Protein AF-A0A7S3BVU9-F1 (afdb_monomer)

Nearest PDB structures (foldseek):
  2o7q-assembly1_A  TM=9.577E-01  e=1.137E-33  Arabidopsis thaliana
  6bmb-assembly1_A  TM=9.597E-01  e=1.287E-33  Arabidopsis thaliana
  4omu-assembly2_B  TM=8.349E-01  e=2.034E-14  Pseudomonas putida KT2440
  3pgj-assembly2_C  TM=8.199E-01  e=1.991E-13  Vibrio cholerae O1 biovar El Tor str. N16961
  3sef-assembly1_A  TM=7.952E-01  e=3.000E-12  Vibrio cholerae O1 biovar El Tor str. N16961

Foldseek 3Di:
DLQVVLVVQVVDPPDFAEDEDEAEPEQDDLVVVLVQQVVCVVSPHLAYEYEYEHDAALSLLSQLQVQVCCCVVVVDPRAYAGFYFAQLGLCNQLCCQLSRHPHHDAACDPPRDPTHNHHHPCCSCVQFVSVLAYVLQAEEEEEEPPDPPDCCSVVVVVVCVVVVNRYGYYYHDHDAPQSNLVSCLVPPSHFKYFYDPPCFQVVVVQAPEEDPLSVQLNGFGIWGQDPVSGTYGYDPLQCVVVQVVCVVQPNDLLSQAAAEDEQEALHSNSSSPQSSSVVSNHNYDYHYPDVVSRVVD

Secondary structure (DSSP, 8-state):
--HHHHHHHHTSTTPPPEEEEEESS----HHHHHHHHHHHHHHT-SEEEEEEE--STTHHHHHHHHHHHHHHHH-----EEEEEESGGGHHHHHSTTTTT-S----BSSTT--SSTTPPBHHIIIIIS-TTT--TTPEEEEEEESS-TT--HHHHHHHHHHHHT--EEEEEEE-S-HHHHHHHHTT-TTEEEEEE-TTTTTHHHHT-SEE-HHHHHHT--SEEEE-TTSPEEEE--HHHHHHHHHHHHTT--TTTTTT-EEEEE--SHHHHHHHHHHHHTT-EEEEE-SSHHHHHT-

Organism: NCBI:txid676789

InterPro domains:
  IPR001381 3-dehydroquinate dehydratase type I [PF01487] (12-129)
  IPR001381 3-dehydroquinate dehydratase type I [cd00502] (12-128)
  IPR013708 Shikimate dehydrogenase substrate binding, N-terminal [PF08501] (142-223)
  IPR013785 Aldolase-type TIM barrel [G3DSA:3.20.20.70] (1-130)
  IPR022893 Shikimate dehydrogenase family [PTHR21089] (13-297)
  IPR036291 NAD(P)-binding domain superfamily [SSF51735] (232-295)
  IPR046346 Aminoacid dehydrogenase-like, N-terminal domain superfamily [SSF53223] (132-236)

pLDDT: mean 93.25, std 7.17, range [54.97, 98.69]

Radius of gyration: 22.99 Å; Cα contacts (8 Å, |Δi|>4): 590; chains: 1; bounding box: 60×37×68 Å

Mean predicted aligned error: 5.11 Å

Structure (mmCIF, N/CA/C/O backbone):
data_AF-A0A7S3BVU9-F1
#
_entry.id   AF-A0A7S3BVU9-F1
#
loop_
_atom_site.group_PDB
_atom_site.id
_atom_site.type_symbol
_atom_site.label_atom_id
_atom_site.label_a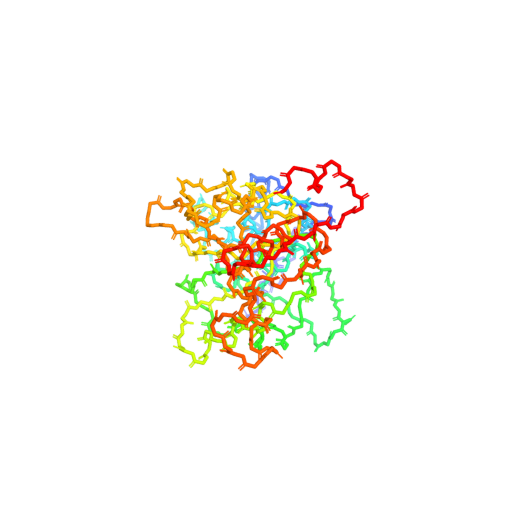lt_id
_atom_site.label_comp_id
_atom_site.label_asym_id
_atom_site.label_entity_id
_atom_site.label_seq_id
_atom_site.pdbx_PDB_ins_code
_atom_site.Cartn_x
_atom_site.Cartn_y
_atom_site.Cartn_z
_atom_site.occupancy
_atom_site.B_iso_or_equiv
_atom_site.auth_seq_id
_atom_site.auth_comp_id
_atom_site.auth_asym_id
_atom_site.auth_atom_id
_atom_site.pdbx_PDB_model_num
ATOM 1 N N . ARG A 1 1 ? 31.260 0.793 -23.112 1.00 60.78 1 ARG A N 1
ATOM 2 C CA . ARG A 1 1 ? 31.723 -0.594 -22.825 1.00 60.78 1 ARG A CA 1
ATOM 3 C C . ARG A 1 1 ? 30.640 -1.660 -23.057 1.00 60.78 1 ARG A C 1
ATOM 5 O O . ARG A 1 1 ? 31.018 -2.806 -23.222 1.00 60.78 1 ARG A O 1
ATOM 12 N N . LEU A 1 2 ? 29.342 -1.315 -23.090 1.00 64.38 2 LEU A N 1
ATOM 13 C CA . LEU A 1 2 ? 28.245 -2.274 -23.320 1.00 64.38 2 LEU A CA 1
ATOM 14 C C . LEU A 1 2 ? 28.037 -2.652 -24.798 1.00 64.38 2 LEU A C 1
ATOM 16 O O . LEU A 1 2 ? 27.812 -3.821 -25.076 1.00 64.38 2 LEU A O 1
ATOM 20 N N . ALA A 1 3 ? 28.183 -1.704 -25.731 1.00 66.62 3 ALA A N 1
ATOM 21 C CA . ALA A 1 3 ? 27.866 -1.918 -27.150 1.00 66.62 3 ALA A CA 1
ATOM 22 C C . ALA A 1 3 ? 28.497 -3.184 -27.786 1.00 66.62 3 ALA A C 1
ATOM 24 O O . ALA A 1 3 ? 27.749 -3.959 -28.373 1.00 66.62 3 ALA A O 1
ATOM 25 N N . PRO A 1 4 ? 29.793 -3.512 -27.583 1.00 69.69 4 PRO A N 1
ATOM 26 C CA . PRO A 1 4 ? 30.375 -4.724 -28.177 1.00 69.69 4 PRO A CA 1
ATOM 27 C C . PRO A 1 4 ? 29.805 -6.036 -27.608 1.00 69.69 4 PRO A C 1
ATOM 29 O O . PRO A 1 4 ? 29.731 -7.042 -28.308 1.00 69.69 4 PRO A O 1
ATOM 32 N N . LEU A 1 5 ? 29.399 -6.045 -26.331 1.00 69.25 5 LEU A N 1
ATOM 33 C CA . LEU A 1 5 ? 28.753 -7.205 -25.699 1.00 69.25 5 LEU A CA 1
ATOM 34 C C . LEU A 1 5 ? 27.328 -7.396 -26.226 1.00 69.25 5 LEU A C 1
ATOM 36 O O . LEU A 1 5 ? 26.882 -8.528 -26.396 1.00 69.25 5 LEU A O 1
ATOM 40 N N . LEU A 1 6 ? 26.634 -6.287 -26.482 1.00 67.81 6 LEU A N 1
ATOM 41 C CA . LEU A 1 6 ? 25.274 -6.276 -27.008 1.00 67.81 6 LEU A CA 1
ATOM 42 C C . LEU A 1 6 ? 25.240 -6.709 -28.472 1.00 67.81 6 LEU A C 1
ATOM 44 O O . LEU A 1 6 ? 24.421 -7.549 -28.816 1.00 67.81 6 LEU A O 1
ATOM 48 N N . GLU A 1 7 ? 26.188 -6.264 -29.297 1.00 69.06 7 GLU A N 1
ATOM 49 C CA . GLU A 1 7 ? 26.348 -6.760 -30.673 1.00 69.06 7 GLU A CA 1
ATOM 50 C C . GLU A 1 7 ? 26.647 -8.269 -30.711 1.00 69.06 7 GLU A C 1
ATOM 52 O O . GLU A 1 7 ? 26.035 -9.012 -31.481 1.00 69.06 7 GLU A O 1
ATOM 57 N N . ALA A 1 8 ? 27.528 -8.758 -29.830 1.00 69.56 8 ALA A N 1
ATOM 58 C CA . ALA A 1 8 ? 27.856 -10.183 -29.745 1.00 69.56 8 ALA A CA 1
ATOM 59 C C . ALA A 1 8 ? 26.677 -11.058 -29.268 1.00 69.56 8 ALA A C 1
ATOM 61 O O . ALA A 1 8 ? 26.583 -12.230 -29.651 1.00 69.56 8 ALA A O 1
ATOM 62 N N . ALA A 1 9 ? 25.790 -10.509 -28.433 1.00 65.94 9 ALA A N 1
ATOM 63 C CA . ALA A 1 9 ? 24.601 -11.192 -27.926 1.00 65.94 9 ALA A CA 1
ATOM 64 C C . ALA A 1 9 ? 23.406 -11.103 -28.896 1.00 65.94 9 ALA A C 1
ATOM 66 O O . ALA A 1 9 ? 22.728 -12.107 -29.118 1.00 65.94 9 ALA A O 1
ATOM 67 N N . GLY A 1 10 ? 23.189 -9.935 -29.508 1.00 59.06 10 GLY A N 1
ATOM 68 C CA . GLY A 1 10 ? 22.094 -9.647 -30.441 1.00 59.06 10 GLY A CA 1
ATOM 69 C C . GLY A 1 10 ? 22.216 -10.376 -31.781 1.00 59.06 10 GLY A C 1
ATOM 70 O O . GLY A 1 10 ? 21.215 -10.628 -32.443 1.00 59.06 10 GLY A O 1
ATOM 71 N N . GLY A 1 11 ? 23.420 -10.823 -32.154 1.00 57.75 11 GLY A N 1
ATOM 72 C CA . GLY A 1 11 ? 23.646 -11.648 -33.347 1.00 57.75 11 GLY A CA 1
ATOM 73 C C . GLY A 1 11 ? 23.115 -13.092 -33.272 1.00 57.75 11 GLY A C 1
ATOM 74 O O . GLY A 1 11 ? 23.304 -13.849 -34.222 1.00 57.75 11 GLY A O 1
ATOM 75 N N . ARG A 1 12 ? 22.484 -13.522 -32.165 1.00 54.97 12 ARG A N 1
ATOM 76 C CA . ARG A 1 12 ? 22.070 -14.922 -31.931 1.00 54.97 12 ARG A CA 1
ATOM 77 C C . ARG A 1 12 ? 20.548 -15.095 -31.786 1.00 54.97 12 ARG A C 1
ATOM 79 O O . ARG A 1 12 ? 20.044 -15.404 -30.705 1.00 54.97 12 ARG A O 1
ATOM 86 N N . GLY A 1 13 ? 19.813 -14.993 -32.894 1.00 68.62 13 GLY A N 1
ATOM 87 C CA . GLY A 1 13 ? 18.448 -15.536 -33.016 1.00 68.62 13 GLY A CA 1
ATOM 88 C C . GLY A 1 13 ? 17.387 -14.883 -32.112 1.00 68.62 13 GLY A C 1
ATOM 89 O O . GLY A 1 13 ? 17.194 -13.679 -32.167 1.00 68.62 13 GLY A O 1
ATOM 90 N N . GLN A 1 14 ? 16.666 -15.687 -31.313 1.00 81.31 14 GLN A N 1
ATOM 91 C CA . GLN A 1 14 ? 15.550 -15.258 -30.437 1.00 81.31 14 GLN A CA 1
ATOM 92 C C . GLN A 1 14 ? 15.995 -14.673 -29.075 1.00 81.31 14 GLN A C 1
ATOM 94 O O . GLN A 1 14 ? 15.174 -14.498 -28.172 1.00 81.31 14 GLN A O 1
ATOM 99 N N . THR A 1 15 ? 17.291 -14.423 -28.879 1.00 86.75 15 THR A N 1
ATOM 100 C CA . THR A 1 15 ? 17.836 -13.964 -27.592 1.00 86.75 15 THR A CA 1
ATOM 101 C C . THR A 1 15 ? 17.493 -12.494 -27.353 1.00 86.75 15 THR A C 1
ATOM 103 O O . THR A 1 15 ? 17.797 -11.662 -28.198 1.00 86.75 15 THR A O 1
ATOM 106 N N . LYS A 1 16 ? 16.917 -12.168 -26.186 1.00 90.88 16 LYS A N 1
ATOM 107 C CA . LYS A 1 16 ? 16.733 -10.781 -25.723 1.00 90.88 16 LYS A CA 1
ATOM 108 C C . LYS A 1 16 ? 17.765 -10.421 -24.660 1.00 90.88 16 LYS A C 1
ATOM 110 O O . LYS A 1 16 ? 18.007 -11.216 -23.747 1.00 90.88 16 LYS A O 1
ATOM 115 N N . VAL A 1 17 ? 18.319 -9.217 -24.724 1.00 92.31 17 VAL A N 1
ATOM 116 C CA . VAL A 1 17 ? 19.279 -8.698 -23.752 1.00 92.31 17 VAL A CA 1
ATOM 117 C C . VAL A 1 17 ? 18.614 -7.770 -22.741 1.00 92.31 17 VAL A C 1
ATOM 119 O O . VAL A 1 17 ? 18.089 -6.709 -23.076 1.00 92.31 17 VAL A O 1
ATOM 122 N N . ILE A 1 18 ? 18.702 -8.155 -21.466 1.00 96.00 18 ILE A N 1
ATOM 123 C CA . ILE A 1 18 ? 18.317 -7.306 -20.338 1.00 96.00 18 ILE A CA 1
ATOM 124 C C . ILE A 1 18 ? 19.545 -6.516 -19.883 1.00 96.00 18 ILE A C 1
ATOM 126 O O . ILE A 1 18 ? 20.492 -7.098 -19.348 1.00 96.00 18 ILE A O 1
ATOM 130 N N . VAL A 1 19 ? 19.521 -5.192 -20.030 1.00 96.31 19 VAL A N 1
ATOM 131 C CA . VAL A 1 19 ? 20.539 -4.317 -19.429 1.00 96.31 19 VAL A CA 1
ATOM 132 C C . VAL A 1 19 ? 20.034 -3.879 -18.063 1.00 96.31 19 VAL A C 1
ATOM 134 O O . VAL A 1 19 ? 18.951 -3.313 -17.951 1.00 96.31 19 VAL A O 1
ATOM 137 N N . SER A 1 20 ? 20.801 -4.168 -17.010 1.00 96.81 20 SER A N 1
ATOM 138 C CA . SER A 1 20 ? 20.362 -3.936 -15.632 1.00 96.81 20 SER A CA 1
ATOM 139 C C . SER A 1 20 ? 21.299 -3.044 -14.832 1.00 96.81 20 SER A C 1
ATOM 141 O O . SER A 1 20 ? 22.517 -3.211 -14.904 1.00 96.81 20 SER A O 1
ATOM 143 N N . ASN A 1 21 ? 20.739 -2.185 -13.982 1.00 97.38 21 ASN A N 1
ATOM 144 C CA . ASN A 1 21 ? 21.463 -1.464 -12.938 1.00 97.38 21 ASN A CA 1
ATOM 145 C C . ASN A 1 21 ? 20.837 -1.746 -11.563 1.00 97.38 21 ASN A C 1
ATOM 147 O O . ASN A 1 21 ? 19.620 -1.884 -11.441 1.00 97.38 21 ASN A O 1
ATOM 151 N N . HIS A 1 22 ? 21.696 -1.863 -10.548 1.00 97.31 22 HIS A N 1
ATOM 152 C CA . HIS A 1 22 ? 21.298 -2.108 -9.166 1.00 97.31 22 HIS A CA 1
ATOM 153 C C . HIS A 1 22 ? 21.842 -0.983 -8.283 1.00 97.31 22 HIS A C 1
ATOM 155 O O . HIS A 1 22 ? 23.037 -0.684 -8.343 1.00 97.31 22 HIS A O 1
ATOM 161 N N . ASP A 1 23 ? 20.976 -0.387 -7.469 1.00 97.06 23 ASP A N 1
ATOM 162 C CA . ASP A 1 23 ? 21.343 0.525 -6.387 1.00 97.06 23 ASP A CA 1
ATOM 163 C C . ASP A 1 23 ? 20.991 -0.143 -5.056 1.00 97.06 23 ASP A C 1
ATOM 165 O O . ASP A 1 23 ? 19.826 -0.376 -4.743 1.00 97.06 23 ASP A O 1
ATOM 169 N N . TYR A 1 24 ? 22.013 -0.520 -4.292 1.00 95.25 24 TYR A N 1
ATOM 170 C CA . TYR A 1 24 ? 21.836 -1.223 -3.021 1.00 95.25 24 TYR A CA 1
ATOM 171 C C . TYR A 1 24 ? 21.659 -0.277 -1.829 1.00 95.25 24 TYR A C 1
ATOM 173 O O . TYR A 1 24 ? 21.385 -0.754 -0.731 1.00 95.25 24 TYR A O 1
ATOM 181 N N . GLY A 1 25 ? 21.833 1.034 -2.028 1.00 95.31 25 GLY A N 1
ATOM 182 C CA . GLY A 1 25 ? 21.779 2.026 -0.957 1.00 95.31 25 GLY A CA 1
ATOM 183 C C . GLY A 1 25 ? 20.452 2.769 -0.888 1.00 95.31 25 GLY A C 1
ATOM 184 O O . GLY A 1 25 ? 19.990 3.061 0.211 1.00 95.31 25 GLY A O 1
ATOM 185 N N . LYS A 1 26 ? 19.845 3.085 -2.038 1.00 96.12 26 LYS A N 1
ATOM 186 C CA . LYS A 1 26 ? 18.613 3.887 -2.098 1.00 96.12 26 LYS A CA 1
ATOM 187 C C . LYS A 1 26 ? 17.852 3.732 -3.414 1.00 96.12 26 LYS A C 1
ATOM 189 O O . LYS A 1 26 ? 18.332 3.101 -4.358 1.00 96.12 26 LYS A O 1
ATOM 194 N N . THR A 1 27 ? 16.707 4.403 -3.494 1.00 97.75 27 THR A N 1
ATOM 195 C CA . THR A 1 27 ? 16.028 4.746 -4.745 1.00 97.75 27 THR A CA 1
ATOM 196 C C . THR A 1 27 ? 16.419 6.177 -5.129 1.00 97.75 27 THR A C 1
ATOM 198 O O . THR A 1 27 ? 16.027 7.118 -4.435 1.00 97.75 27 THR A O 1
ATOM 201 N N . PRO A 1 28 ? 17.237 6.382 -6.182 1.00 97.38 28 PRO A N 1
ATOM 202 C CA . PRO A 1 28 ? 17.640 7.716 -6.634 1.00 97.38 28 PRO A CA 1
ATOM 203 C C . PRO A 1 28 ? 16.463 8.639 -6.971 1.00 97.38 28 PRO A C 1
ATOM 205 O O . PRO A 1 28 ? 15.321 8.194 -7.069 1.00 97.38 28 PRO A O 1
ATOM 208 N N . ALA A 1 29 ? 16.757 9.925 -7.166 1.00 96.69 29 ALA A N 1
ATOM 209 C CA . ALA A 1 29 ? 15.791 10.887 -7.686 1.00 96.69 29 ALA A CA 1
ATOM 210 C C . ALA A 1 29 ? 15.311 10.493 -9.096 1.00 96.69 29 ALA A C 1
ATOM 212 O O . ALA A 1 29 ? 15.979 9.741 -9.810 1.00 96.69 29 ALA A O 1
ATOM 213 N N . ASP A 1 30 ? 14.127 10.972 -9.466 1.00 95.75 30 ASP A N 1
ATOM 214 C CA . ASP A 1 30 ? 13.414 10.545 -10.671 1.00 95.75 30 ASP A CA 1
ATOM 215 C C . ASP A 1 30 ? 14.159 10.857 -11.971 1.00 95.75 30 ASP A C 1
ATOM 217 O O . ASP A 1 30 ? 14.182 10.025 -12.874 1.00 95.75 30 ASP A O 1
ATOM 221 N N . ASP A 1 31 ? 14.810 12.014 -12.048 1.00 96.62 31 ASP A N 1
ATOM 222 C CA . ASP A 1 31 ? 15.686 12.400 -13.156 1.00 96.62 31 ASP A CA 1
ATOM 223 C C . ASP A 1 31 ? 16.827 11.389 -13.336 1.00 96.62 31 ASP A C 1
ATOM 225 O O . ASP A 1 31 ? 17.032 10.857 -14.424 1.00 96.62 31 ASP A O 1
ATOM 229 N N . VAL A 1 32 ? 17.484 11.003 -12.240 1.00 97.94 32 VAL A N 1
ATOM 230 C CA . VAL A 1 32 ? 18.558 10.001 -12.249 1.00 97.94 32 VAL A CA 1
ATOM 231 C C . VAL A 1 32 ? 18.042 8.617 -12.660 1.00 97.94 32 VAL A C 1
ATOM 233 O O . VAL A 1 32 ? 18.750 7.872 -13.346 1.00 97.94 32 VAL A O 1
ATOM 236 N N . LEU A 1 33 ? 16.836 8.232 -12.232 1.00 97.88 33 LEU A N 1
ATOM 237 C CA . LEU A 1 33 ? 16.206 6.970 -12.640 1.00 97.88 33 LEU A CA 1
ATOM 238 C C . LEU A 1 33 ? 15.921 6.961 -14.148 1.00 97.88 33 LEU A C 1
ATOM 240 O O . LEU A 1 33 ? 16.270 5.992 -14.829 1.00 97.88 33 LEU A O 1
ATOM 244 N N . MET A 1 34 ? 15.338 8.041 -14.670 1.00 97.75 34 MET A N 1
ATOM 245 C CA . MET A 1 34 ? 15.011 8.185 -16.089 1.00 97.75 34 MET A CA 1
ATOM 246 C C . MET A 1 34 ? 16.267 8.236 -16.961 1.00 97.75 34 MET A C 1
ATOM 248 O O . MET A 1 34 ? 16.343 7.497 -17.943 1.00 97.75 34 MET A O 1
ATOM 252 N N . ASP A 1 35 ? 17.292 8.991 -16.562 1.00 97.56 35 ASP A N 1
ATOM 253 C CA . ASP A 1 35 ? 18.584 9.050 -17.258 1.00 97.56 35 ASP A CA 1
ATOM 254 C C . ASP A 1 35 ? 19.229 7.665 -17.369 1.00 97.56 35 ASP A C 1
ATOM 256 O O . ASP A 1 35 ? 19.731 7.273 -18.427 1.00 97.56 35 ASP A O 1
ATOM 260 N N . LYS A 1 36 ? 19.182 6.870 -16.290 1.00 97.62 36 LYS A N 1
ATOM 261 C CA . LYS A 1 36 ? 19.684 5.489 -16.303 1.00 97.62 36 LYS A CA 1
ATOM 262 C C . LYS A 1 36 ? 18.913 4.621 -17.293 1.00 97.62 36 LYS A C 1
ATOM 264 O O . LYS A 1 36 ? 19.549 3.866 -18.026 1.00 97.62 36 LYS A O 1
ATOM 269 N N . LEU A 1 37 ? 17.581 4.697 -17.322 1.00 97.62 37 LEU A N 1
ATOM 270 C CA . LEU A 1 37 ? 16.767 3.912 -18.260 1.00 97.62 37 LEU A CA 1
ATOM 271 C C . LEU A 1 37 ? 17.034 4.320 -19.710 1.00 97.62 37 LEU A C 1
ATOM 273 O O . LEU A 1 37 ? 17.269 3.452 -20.549 1.00 97.62 37 LEU A O 1
ATOM 277 N N . GLN A 1 38 ? 17.079 5.619 -20.001 1.00 96.69 38 GLN A N 1
ATOM 278 C CA . GLN A 1 38 ? 17.394 6.124 -21.338 1.00 96.69 38 GLN A CA 1
ATOM 279 C C . GLN A 1 38 ? 18.799 5.706 -21.781 1.00 96.69 38 GLN A C 1
ATOM 281 O O . GLN A 1 38 ? 18.979 5.266 -22.915 1.00 96.69 38 GLN A O 1
ATOM 286 N N . ALA A 1 39 ? 19.786 5.733 -20.881 1.00 96.19 39 ALA A N 1
ATOM 287 C CA . ALA A 1 39 ? 21.131 5.242 -21.170 1.00 96.19 39 ALA A CA 1
ATOM 288 C C . ALA A 1 39 ? 21.164 3.730 -21.463 1.00 96.19 39 ALA A C 1
ATOM 290 O O . ALA A 1 39 ? 21.950 3.291 -22.305 1.00 96.19 39 ALA A O 1
ATOM 291 N N . MET A 1 40 ? 20.320 2.920 -20.810 1.00 95.56 40 MET A N 1
ATOM 292 C CA . MET A 1 40 ? 20.179 1.491 -21.136 1.00 95.56 40 MET A CA 1
ATOM 293 C C . MET A 1 40 ? 19.588 1.292 -22.531 1.00 95.56 40 MET A C 1
ATOM 295 O O . MET A 1 40 ? 20.109 0.485 -23.298 1.00 95.56 40 MET A O 1
ATOM 299 N N . VAL A 1 41 ? 18.540 2.045 -22.873 1.00 94.19 41 VAL A N 1
ATOM 300 C CA . VAL A 1 41 ? 17.916 2.011 -24.205 1.00 94.19 41 VAL A CA 1
ATOM 301 C C . VAL A 1 41 ? 18.924 2.425 -25.276 1.00 94.19 41 VAL A C 1
ATOM 303 O O . VAL A 1 41 ? 19.139 1.681 -26.227 1.00 94.19 41 VAL A O 1
ATOM 306 N N . ALA A 1 42 ? 19.620 3.547 -25.081 1.00 93.31 42 ALA A N 1
ATOM 307 C CA . ALA A 1 42 ? 20.646 4.040 -26.000 1.00 93.31 42 ALA A CA 1
ATOM 308 C C . ALA A 1 42 ? 21.830 3.071 -26.156 1.00 93.31 42 ALA A C 1
ATOM 310 O O . ALA A 1 42 ? 22.496 3.066 -27.190 1.00 93.31 42 ALA A O 1
ATOM 311 N N . ALA A 1 43 ? 22.098 2.236 -25.148 1.00 91.19 43 ALA A N 1
ATOM 312 C CA . ALA A 1 43 ? 23.107 1.190 -25.249 1.00 91.19 43 ALA A CA 1
ATOM 313 C C . ALA A 1 43 ? 22.667 0.013 -26.138 1.00 91.19 43 ALA A C 1
ATOM 315 O O . ALA A 1 43 ? 23.542 -0.728 -26.574 1.00 91.19 43 ALA A O 1
ATOM 316 N N . GLY A 1 44 ? 21.369 -0.153 -26.419 1.00 91.00 44 GLY A N 1
ATOM 317 C CA . GLY A 1 44 ? 20.815 -1.267 -27.197 1.00 91.00 44 GLY A CA 1
ATOM 318 C C . GLY A 1 44 ? 20.151 -2.351 -26.343 1.00 91.00 44 GLY A C 1
ATOM 319 O O . GLY A 1 44 ? 20.257 -3.531 -26.662 1.00 91.00 44 GLY A O 1
ATOM 320 N N . ALA A 1 45 ? 19.529 -1.984 -25.219 1.00 93.06 45 ALA A N 1
ATOM 321 C CA . ALA A 1 45 ? 18.767 -2.927 -24.404 1.00 93.06 45 ALA A CA 1
ATOM 322 C C . ALA A 1 45 ? 17.461 -3.348 -25.098 1.00 93.06 45 ALA A C 1
ATOM 324 O O . ALA A 1 45 ? 16.651 -2.490 -25.442 1.00 93.06 45 ALA A O 1
ATOM 325 N N . ASP A 1 46 ? 17.200 -4.655 -25.192 1.00 94.56 46 ASP A N 1
ATOM 326 C CA . ASP A 1 46 ? 15.865 -5.156 -25.550 1.00 94.56 46 ASP A CA 1
ATOM 327 C C . ASP A 1 46 ? 14.876 -4.972 -24.394 1.00 94.56 46 ASP A C 1
ATOM 329 O O . ASP A 1 46 ? 13.670 -4.882 -24.608 1.00 94.56 46 ASP A O 1
ATOM 333 N N . ILE A 1 47 ? 15.384 -4.981 -23.156 1.00 97.31 47 ILE A N 1
ATOM 334 C CA . ILE A 1 47 ? 14.639 -4.779 -21.909 1.00 97.31 47 ILE A CA 1
ATOM 335 C C . ILE A 1 47 ? 15.540 -4.000 -20.941 1.00 97.31 47 ILE A C 1
ATOM 337 O O . ILE A 1 47 ? 16.680 -4.401 -20.679 1.00 97.31 47 ILE A O 1
ATOM 341 N N . ALA A 1 48 ? 15.028 -2.921 -20.356 1.00 97.69 48 ALA A N 1
ATOM 342 C CA . ALA A 1 48 ? 15.736 -2.141 -19.342 1.00 97.69 48 ALA A CA 1
ATOM 343 C C . ALA A 1 48 ? 15.343 -2.606 -17.932 1.00 97.69 48 ALA A C 1
ATOM 345 O O . ALA A 1 48 ? 14.166 -2.826 -17.648 1.00 97.69 48 ALA A O 1
ATOM 346 N N . LYS A 1 49 ? 16.311 -2.764 -17.023 1.00 98.38 49 LYS A N 1
ATOM 347 C CA . LYS A 1 49 ? 16.055 -3.207 -15.643 1.00 98.38 49 LYS A CA 1
ATOM 348 C C . LYS A 1 49 ? 16.687 -2.280 -14.607 1.00 98.38 49 LYS A C 1
ATOM 350 O O . LYS A 1 49 ? 17.906 -2.128 -14.561 1.00 98.38 49 LYS A O 1
ATOM 355 N N . LEU A 1 50 ? 15.869 -1.783 -13.686 1.00 98.00 50 LEU A N 1
ATOM 356 C CA . LEU A 1 50 ? 16.297 -1.089 -12.477 1.00 98.00 50 LEU A CA 1
ATOM 357 C C . LEU A 1 50 ? 15.848 -1.828 -11.220 1.00 98.00 50 LEU A C 1
ATOM 359 O O . LEU A 1 50 ? 14.688 -2.216 -11.076 1.00 98.00 50 LEU A O 1
ATOM 363 N N . ALA A 1 51 ? 16.789 -2.005 -10.298 1.00 97.88 51 ALA A N 1
ATOM 364 C CA . ALA A 1 51 ? 16.524 -2.518 -8.965 1.00 97.88 51 ALA A CA 1
ATOM 365 C C . ALA A 1 51 ? 17.163 -1.603 -7.916 1.00 97.88 51 ALA A C 1
ATOM 367 O O . ALA A 1 51 ? 18.384 -1.470 -7.888 1.00 97.88 51 ALA A O 1
ATOM 368 N N . CYS A 1 52 ? 16.358 -0.997 -7.050 1.00 97.88 52 CYS A N 1
ATOM 369 C CA . CYS A 1 52 ? 16.816 -0.004 -6.073 1.00 97.88 52 CYS A CA 1
ATOM 370 C C . CYS A 1 52 ? 16.444 -0.411 -4.646 1.00 97.88 52 CYS A C 1
ATOM 372 O O . CYS A 1 52 ? 15.443 -1.091 -4.453 1.00 97.88 52 CYS A O 1
ATOM 374 N N . MET A 1 53 ? 17.221 -0.025 -3.637 1.00 97.50 53 MET A N 1
ATOM 375 C CA . MET A 1 53 ? 16.846 -0.233 -2.236 1.00 97.50 53 MET A CA 1
ATOM 376 C C . MET A 1 53 ? 15.796 0.797 -1.820 1.00 97.50 53 MET A C 1
ATOM 378 O O . MET A 1 53 ? 16.041 1.993 -1.930 1.00 97.50 53 MET A O 1
ATOM 382 N N . SER A 1 54 ? 14.647 0.345 -1.320 1.00 94.81 54 SER A N 1
ATOM 383 C CA . SER A 1 54 ? 13.636 1.253 -0.777 1.00 94.81 54 SER A CA 1
ATOM 384 C C . SER A 1 54 ? 14.116 1.803 0.565 1.00 94.81 54 SER A C 1
ATOM 386 O O . SER A 1 54 ? 14.404 1.026 1.476 1.00 94.81 54 SER A O 1
ATOM 388 N N . ALA A 1 55 ? 14.203 3.125 0.679 1.00 90.75 55 ALA A N 1
ATOM 389 C CA . ALA A 1 55 ? 14.695 3.817 1.872 1.00 90.75 55 ALA A CA 1
ATOM 390 C C . ALA A 1 55 ? 13.728 4.889 2.395 1.00 90.75 55 ALA A C 1
ATOM 392 O O . ALA A 1 55 ? 13.913 5.363 3.512 1.00 90.75 55 ALA A O 1
ATOM 393 N N . ALA A 1 56 ? 12.718 5.260 1.607 1.00 90.38 56 ALA A N 1
ATOM 394 C CA . ALA A 1 56 ? 11.692 6.223 1.982 1.00 90.38 56 ALA A CA 1
ATOM 395 C C . ALA A 1 56 ? 10.301 5.758 1.537 1.00 90.38 56 ALA A C 1
ATOM 397 O O . ALA A 1 56 ? 10.166 4.885 0.667 1.00 90.38 56 ALA A O 1
ATOM 398 N N . ASP A 1 57 ? 9.273 6.377 2.116 1.00 88.75 57 ASP A N 1
ATOM 399 C CA . ASP A 1 57 ? 7.911 6.261 1.613 1.00 88.75 57 ASP A CA 1
ATOM 400 C C . ASP A 1 57 ? 7.827 6.744 0.164 1.00 88.75 57 ASP A C 1
ATOM 402 O O . ASP A 1 57 ? 8.555 7.631 -0.279 1.00 88.75 57 ASP A O 1
ATOM 406 N N . GLY A 1 58 ? 6.969 6.093 -0.615 1.00 89.88 58 GLY A N 1
ATOM 407 C CA . GLY A 1 58 ? 6.772 6.425 -2.022 1.00 89.88 58 GLY A CA 1
ATOM 408 C C . GLY A 1 58 ? 7.838 5.912 -2.992 1.00 89.88 58 GLY A C 1
ATOM 409 O O . GLY A 1 58 ? 7.557 5.847 -4.186 1.00 89.88 58 GLY A O 1
ATOM 410 N N . ASP A 1 59 ? 9.004 5.435 -2.540 1.00 96.00 59 ASP A N 1
ATOM 411 C CA . ASP A 1 59 ? 10.029 4.833 -3.416 1.00 96.00 59 ASP A CA 1
ATOM 412 C C . ASP A 1 59 ? 9.457 3.751 -4.345 1.00 96.00 59 ASP A C 1
ATOM 414 O O . ASP A 1 59 ? 9.703 3.747 -5.554 1.00 96.00 59 ASP A O 1
ATOM 418 N N . ALA A 1 60 ? 8.639 2.853 -3.791 1.00 94.88 60 ALA A N 1
ATOM 419 C CA . ALA A 1 60 ? 7.984 1.808 -4.565 1.00 94.88 60 ALA A CA 1
ATOM 420 C C . 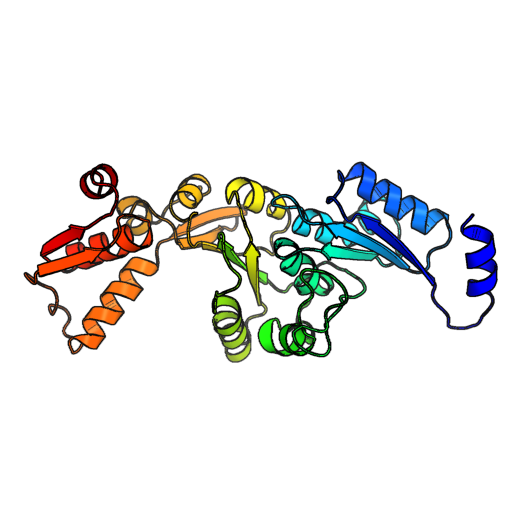ALA A 1 60 ? 6.994 2.369 -5.598 1.00 94.88 60 ALA A C 1
ATOM 422 O O . ALA A 1 60 ? 6.926 1.840 -6.706 1.00 94.88 60 ALA A O 1
ATOM 423 N N . ALA A 1 61 ? 6.259 3.436 -5.266 1.00 94.06 61 ALA A N 1
ATOM 424 C CA . ALA A 1 61 ? 5.331 4.093 -6.186 1.00 94.06 61 ALA A CA 1
ATOM 425 C C . ALA A 1 61 ? 6.084 4.766 -7.345 1.00 94.06 61 ALA A C 1
ATOM 427 O O . ALA A 1 61 ? 5.743 4.546 -8.509 1.00 94.06 61 ALA A O 1
ATOM 428 N N . ARG A 1 62 ? 7.182 5.478 -7.047 1.00 95.44 62 ARG A N 1
ATOM 429 C CA . ARG A 1 62 ? 8.066 6.081 -8.062 1.00 95.44 62 ARG A CA 1
ATOM 430 C C . ARG A 1 62 ? 8.614 5.027 -9.020 1.00 95.44 62 ARG A C 1
ATOM 432 O O . ARG A 1 62 ? 8.544 5.201 -10.233 1.00 95.44 62 ARG A O 1
ATOM 439 N N . MET A 1 63 ? 9.083 3.895 -8.492 1.00 97.38 63 MET A N 1
ATOM 440 C CA . MET A 1 63 ? 9.575 2.778 -9.307 1.00 97.38 63 MET A CA 1
ATOM 441 C C . MET A 1 63 ? 8.471 2.132 -10.156 1.00 97.38 63 MET A C 1
ATOM 443 O O . MET A 1 63 ? 8.710 1.824 -11.323 1.00 97.38 63 MET A O 1
ATOM 447 N N . LEU A 1 64 ? 7.261 1.959 -9.613 1.00 96.06 64 LEU A N 1
ATOM 448 C CA . LEU A 1 64 ? 6.107 1.426 -10.350 1.00 96.06 64 LEU A CA 1
ATOM 449 C C . LEU A 1 64 ? 5.651 2.348 -11.489 1.00 96.06 64 LEU A C 1
ATOM 451 O O . LEU A 1 64 ? 5.116 1.856 -12.477 1.00 96.06 64 LEU A O 1
ATOM 455 N N . ALA A 1 65 ? 5.887 3.659 -11.396 1.00 95.38 65 ALA A N 1
ATOM 456 C CA . ALA A 1 65 ? 5.549 4.605 -12.457 1.00 95.38 65 ALA A CA 1
ATOM 457 C C . ALA A 1 65 ? 6.520 4.558 -13.655 1.00 95.38 65 ALA A C 1
ATOM 459 O O . ALA A 1 65 ? 6.144 4.953 -14.761 1.00 95.38 65 ALA A O 1
ATOM 460 N N . LEU A 1 66 ? 7.753 4.065 -13.473 1.00 96.81 66 LEU A N 1
ATOM 461 C CA . LEU A 1 66 ? 8.811 4.123 -14.492 1.00 96.81 66 LEU A CA 1
ATOM 462 C C . LEU A 1 66 ? 8.455 3.484 -15.845 1.00 96.81 66 LEU A C 1
ATOM 464 O O . LEU A 1 66 ? 8.782 4.100 -16.859 1.00 96.81 66 LEU A O 1
ATOM 468 N N . PRO A 1 67 ? 7.792 2.310 -15.932 1.00 95.88 67 PRO A N 1
ATOM 469 C CA . PRO A 1 67 ? 7.403 1.748 -17.226 1.00 95.88 67 PRO A CA 1
ATOM 470 C C . PRO A 1 67 ? 6.516 2.701 -18.036 1.00 95.88 67 PRO A C 1
ATOM 472 O O . PRO A 1 67 ? 6.777 2.950 -19.211 1.00 95.88 67 PRO A O 1
ATOM 475 N N . ARG A 1 68 ? 5.516 3.308 -17.386 1.00 93.75 68 ARG A N 1
ATOM 476 C CA . ARG A 1 68 ? 4.629 4.293 -18.015 1.00 93.75 68 ARG A CA 1
ATOM 477 C C . ARG A 1 68 ? 5.383 5.570 -18.387 1.00 93.75 68 ARG A C 1
ATOM 479 O O . ARG A 1 68 ? 5.200 6.084 -19.487 1.00 93.75 68 ARG A O 1
ATOM 486 N N . ARG A 1 69 ? 6.244 6.067 -17.498 1.00 94.88 69 ARG A N 1
ATOM 487 C CA . ARG A 1 69 ? 7.043 7.278 -17.738 1.00 94.88 69 ARG A CA 1
ATOM 488 C C . ARG A 1 69 ? 8.031 7.107 -18.887 1.00 94.88 69 ARG A C 1
ATOM 490 O O . ARG A 1 69 ? 8.168 8.016 -19.692 1.00 94.88 69 ARG A O 1
ATOM 497 N N . MET A 1 70 ? 8.658 5.940 -19.040 1.00 95.50 70 MET A N 1
ATOM 498 C CA . MET A 1 70 ? 9.521 5.659 -20.198 1.00 95.50 70 MET A CA 1
ATOM 499 C C . MET A 1 70 ? 8.777 5.765 -21.526 1.00 95.50 70 MET A C 1
ATOM 501 O O . MET A 1 70 ? 9.316 6.312 -22.488 1.00 95.50 70 MET A O 1
ATOM 505 N N . GLN A 1 71 ? 7.526 5.314 -21.566 1.00 92.38 71 GLN A N 1
ATOM 506 C CA . GLN A 1 71 ? 6.700 5.469 -22.755 1.00 92.38 71 GLN A CA 1
ATOM 507 C C . GLN A 1 71 ? 6.274 6.931 -22.968 1.00 92.38 71 GLN A C 1
ATOM 509 O O . GLN A 1 71 ? 6.383 7.449 -24.074 1.00 92.38 71 GLN A O 1
ATOM 514 N N . GLN A 1 72 ? 5.804 7.611 -21.918 1.00 93.06 72 GLN A N 1
ATOM 515 C CA . GLN A 1 72 ? 5.211 8.950 -22.026 1.00 93.06 72 GLN A CA 1
ATOM 516 C C . GLN A 1 72 ? 6.236 10.084 -22.169 1.00 93.06 72 GLN A C 1
ATOM 518 O O . GLN A 1 72 ? 6.006 11.018 -22.930 1.00 93.06 72 GLN A O 1
ATOM 523 N N . GLU A 1 73 ? 7.342 10.021 -21.430 1.00 93.00 73 GLU A N 1
ATOM 524 C CA . GLU A 1 73 ? 8.353 11.085 -21.360 1.00 93.00 73 GLU A CA 1
ATOM 525 C C . GLU A 1 73 ? 9.497 10.849 -22.349 1.00 93.00 73 GLU A C 1
ATOM 527 O O . GLU A 1 73 ? 10.001 11.802 -22.937 1.00 93.00 73 GLU A O 1
ATOM 532 N N . ALA A 1 74 ? 9.901 9.590 -22.551 1.00 91.25 74 ALA A N 1
ATOM 533 C CA . ALA A 1 74 ? 11.023 9.241 -23.425 1.00 91.25 74 ALA A CA 1
ATOM 534 C C . ALA A 1 74 ? 10.596 8.644 -24.779 1.00 91.25 74 ALA A C 1
ATOM 536 O O . ALA A 1 74 ? 11.458 8.387 -25.619 1.00 91.25 74 ALA A O 1
ATOM 537 N N . GLY A 1 75 ? 9.296 8.407 -25.004 1.00 92.75 75 GLY A N 1
ATOM 538 C CA . GLY A 1 75 ? 8.785 7.845 -26.260 1.00 92.75 75 GLY A CA 1
ATOM 539 C C . GLY A 1 75 ? 9.326 6.448 -26.579 1.00 92.75 75 GLY A C 1
ATOM 540 O O . GLY A 1 75 ? 9.410 6.081 -27.749 1.00 92.75 75 GLY A O 1
ATOM 541 N N . SER A 1 76 ? 9.759 5.696 -25.562 1.00 94.12 76 SER A N 1
ATOM 542 C CA . SER A 1 76 ? 10.399 4.392 -25.735 1.00 94.12 76 SER A CA 1
ATOM 543 C C . SER A 1 76 ? 9.432 3.255 -25.423 1.00 94.12 76 SER A C 1
ATOM 545 O O . SER A 1 76 ? 8.892 3.182 -24.321 1.00 94.12 76 SER A O 1
ATOM 547 N N . ASP A 1 77 ? 9.292 2.321 -26.365 1.00 94.62 77 ASP A N 1
ATOM 548 C CA . ASP A 1 77 ? 8.535 1.075 -26.184 1.00 94.62 77 ASP A CA 1
ATOM 549 C C . ASP A 1 77 ? 9.392 -0.069 -25.605 1.00 94.62 77 ASP A C 1
ATOM 551 O O . ASP A 1 77 ? 8.940 -1.214 -25.521 1.00 94.62 77 ASP A O 1
ATOM 555 N N . VAL A 1 78 ? 10.642 0.208 -25.207 1.00 96.25 78 VAL A N 1
ATOM 556 C CA . VAL A 1 78 ? 11.498 -0.796 -24.558 1.00 96.25 78 VAL A CA 1
ATOM 557 C C . VAL A 1 78 ? 10.876 -1.199 -23.215 1.00 96.25 78 VAL A C 1
ATOM 559 O O . VAL A 1 78 ? 10.717 -0.344 -22.340 1.00 96.25 78 VAL A O 1
ATOM 562 N N . PRO A 1 79 ? 10.566 -2.492 -22.993 1.00 97.62 79 PRO A N 1
ATOM 563 C CA . PRO A 1 79 ? 9.981 -2.939 -21.739 1.00 97.62 79 PRO A CA 1
ATOM 564 C C . PRO A 1 79 ? 10.885 -2.669 -20.534 1.00 97.62 79 PRO A C 1
ATOM 566 O O . PRO A 1 79 ? 12.104 -2.858 -20.590 1.00 97.62 79 PRO A O 1
ATOM 569 N N . VAL A 1 80 ? 10.266 -2.291 -19.414 1.00 98.25 80 VAL A N 1
ATOM 570 C CA . VAL A 1 80 ? 10.966 -1.917 -18.180 1.00 98.25 80 VAL A CA 1
ATOM 571 C C . VAL A 1 80 ? 10.681 -2.922 -17.069 1.00 98.25 80 VAL A C 1
ATOM 573 O O . VAL A 1 80 ? 9.537 -3.281 -16.801 1.00 98.25 80 VAL A O 1
ATOM 576 N N . ILE A 1 81 ? 11.729 -3.351 -16.374 1.00 98.44 81 ILE A N 1
ATOM 577 C CA . ILE A 1 81 ? 11.658 -4.068 -15.098 1.00 98.44 81 ILE A CA 1
ATOM 578 C C . ILE A 1 81 ? 12.092 -3.084 -14.012 1.00 98.44 81 ILE A C 1
ATOM 580 O O . ILE A 1 81 ? 13.282 -2.805 -13.894 1.00 98.44 81 ILE A O 1
ATOM 584 N N . ALA A 1 82 ? 11.161 -2.569 -13.213 1.00 97.81 82 ALA A N 1
ATOM 585 C CA . ALA A 1 82 ? 11.453 -1.626 -12.135 1.00 97.81 82 ALA A CA 1
ATOM 586 C C . ALA A 1 82 ? 11.008 -2.211 -10.793 1.00 97.81 82 ALA A C 1
ATOM 588 O O . ALA A 1 82 ? 9.826 -2.481 -10.597 1.00 97.81 82 ALA A O 1
ATOM 589 N N . LEU A 1 83 ? 11.957 -2.463 -9.888 1.00 97.88 83 LEU A N 1
ATOM 590 C CA . LEU A 1 83 ? 11.690 -3.130 -8.613 1.00 97.88 83 LEU A CA 1
ATOM 591 C C . LEU A 1 83 ? 12.437 -2.464 -7.459 1.00 97.88 83 LEU A C 1
ATOM 593 O O . LEU A 1 83 ? 13.615 -2.129 -7.568 1.00 97.88 83 LEU A O 1
ATOM 597 N N . CYS A 1 84 ? 11.788 -2.396 -6.309 1.00 97.31 84 CYS A N 1
ATOM 598 C CA . CYS A 1 84 ? 12.423 -2.086 -5.042 1.00 97.31 84 CYS A CA 1
ATOM 599 C C . CYS A 1 84 ? 12.885 -3.364 -4.319 1.00 97.31 84 CYS A C 1
ATOM 601 O O . CYS A 1 84 ? 12.250 -4.426 -4.339 1.00 97.31 84 CYS A O 1
ATOM 603 N N . MET A 1 85 ? 14.034 -3.269 -3.669 1.00 96.50 85 MET A N 1
ATOM 604 C CA . MET A 1 85 ? 14.544 -4.203 -2.671 1.00 96.50 85 MET A CA 1
ATOM 605 C 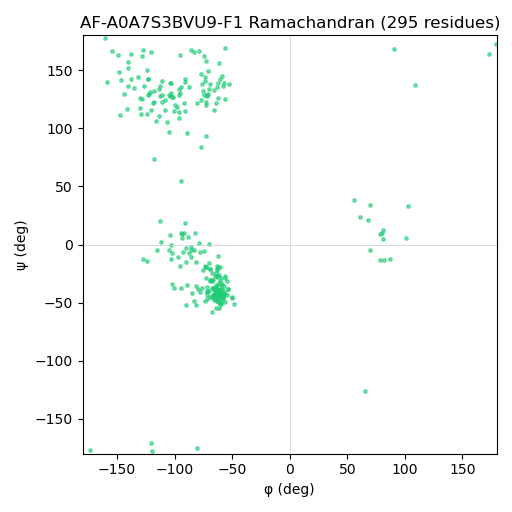C . MET A 1 85 ? 14.184 -3.696 -1.272 1.00 96.50 85 MET A C 1
ATOM 607 O O . MET A 1 85 ? 13.865 -2.523 -1.094 1.00 96.50 85 MET A O 1
ATOM 611 N N . GLY A 1 86 ? 14.262 -4.591 -0.291 1.00 93.81 86 GLY A N 1
ATOM 612 C CA . GLY A 1 86 ? 13.893 -4.301 1.096 1.00 93.81 86 GLY A CA 1
ATOM 613 C C . GLY A 1 86 ? 12.421 -4.599 1.375 1.00 93.81 86 GLY A C 1
ATOM 614 O O . GLY A 1 86 ? 11.643 -4.860 0.458 1.00 93.81 86 GLY A O 1
ATOM 615 N N . GLU A 1 87 ? 12.044 -4.608 2.653 1.00 90.19 87 GLU A N 1
ATOM 616 C CA . GLU A 1 87 ? 10.683 -4.949 3.093 1.00 90.19 87 GLU A CA 1
ATOM 617 C C . GLU A 1 87 ? 9.628 -3.994 2.512 1.00 90.19 87 GLU A C 1
ATOM 619 O O . GLU A 1 87 ? 8.630 -4.448 1.951 1.00 90.19 87 GLU A O 1
ATOM 624 N N . SER A 1 88 ? 9.900 -2.686 2.529 1.00 91.06 88 SER A N 1
ATOM 625 C CA . SER A 1 88 ? 9.069 -1.647 1.898 1.00 91.06 88 SER A CA 1
ATOM 626 C C . SER A 1 88 ? 8.978 -1.781 0.374 1.00 91.06 88 SER A C 1
ATOM 628 O O . SER A 1 88 ? 8.024 -1.307 -0.239 1.00 91.06 88 SER A O 1
ATOM 630 N N . GLY A 1 89 ? 9.905 -2.513 -0.250 1.00 94.12 89 GLY A N 1
ATOM 631 C CA . GLY A 1 89 ? 9.903 -2.777 -1.683 1.00 94.12 89 GLY A CA 1
ATOM 632 C C . GLY A 1 89 ? 8.919 -3.855 -2.149 1.00 94.12 89 GLY A C 1
ATOM 633 O O . GLY A 1 89 ? 8.768 -4.040 -3.359 1.00 94.12 89 GLY A O 1
ATOM 634 N N . LEU A 1 90 ? 8.241 -4.570 -1.242 1.00 95.06 90 LEU A N 1
ATOM 635 C CA . LEU A 1 90 ? 7.313 -5.655 -1.592 1.00 95.06 90 LEU A CA 1
ATOM 636 C C . LEU A 1 90 ? 6.228 -5.210 -2.584 1.00 95.06 90 LEU A C 1
ATOM 638 O O . LEU A 1 90 ? 5.951 -5.922 -3.551 1.00 95.06 90 LEU A O 1
ATOM 642 N N . SER A 1 91 ? 5.642 -4.029 -2.383 1.00 95.62 91 SER A N 1
ATOM 643 C CA . SER A 1 91 ? 4.564 -3.509 -3.231 1.00 95.62 91 SER A CA 1
ATOM 644 C C . SER A 1 91 ? 4.994 -3.356 -4.692 1.00 95.62 91 SER A C 1
ATOM 646 O O . SER A 1 91 ? 4.251 -3.766 -5.581 1.00 95.62 91 SER A O 1
ATOM 648 N N . SER A 1 92 ? 6.226 -2.901 -4.950 1.00 97.00 92 SER A N 1
ATOM 649 C CA . SER A 1 92 ? 6.778 -2.808 -6.311 1.00 97.00 92 SER A CA 1
ATOM 650 C C . SER A 1 92 ? 6.850 -4.166 -7.021 1.00 97.00 92 SER A C 1
ATOM 652 O O . SER A 1 92 ? 6.700 -4.255 -8.234 1.00 97.00 92 SER A O 1
ATOM 654 N N . ARG A 1 93 ? 7.048 -5.253 -6.263 1.00 96.94 93 ARG A N 1
ATOM 655 C CA . ARG A 1 93 ? 7.155 -6.619 -6.797 1.00 96.94 93 ARG A CA 1
ATOM 656 C C . ARG A 1 93 ? 5.795 -7.235 -7.056 1.00 96.94 93 ARG A C 1
ATOM 658 O O . ARG A 1 93 ? 5.660 -8.007 -8.002 1.00 96.94 93 ARG A O 1
ATOM 665 N N . VAL A 1 94 ? 4.820 -6.920 -6.208 1.00 97.12 94 VAL A N 1
ATOM 666 C CA . VAL A 1 94 ? 3.441 -7.394 -6.333 1.00 97.12 94 VAL A CA 1
ATOM 667 C C . VAL A 1 94 ? 2.735 -6.668 -7.477 1.00 97.12 94 VAL A C 1
ATOM 669 O O . VAL A 1 94 ? 2.153 -7.313 -8.342 1.00 97.12 94 VAL A O 1
ATOM 672 N N . LEU A 1 95 ? 2.836 -5.340 -7.519 1.00 97.25 95 LEU A N 1
ATOM 673 C CA . LEU A 1 95 ? 2.091 -4.490 -8.451 1.00 97.25 95 LEU A CA 1
ATOM 674 C C . LEU A 1 95 ? 2.773 -4.317 -9.816 1.00 97.25 95 LEU A C 1
ATOM 676 O O . LEU A 1 95 ? 2.194 -3.690 -10.697 1.00 97.25 95 LEU A O 1
ATOM 680 N N . ALA A 1 96 ? 3.962 -4.899 -10.024 1.00 95.31 96 ALA A N 1
ATOM 681 C CA . ALA A 1 96 ? 4.736 -4.752 -11.259 1.00 95.31 96 ALA A CA 1
ATOM 682 C C . ALA A 1 96 ? 3.892 -4.979 -12.523 1.00 95.31 96 ALA A C 1
ATOM 684 O O . ALA A 1 96 ? 3.873 -4.124 -13.401 1.00 95.31 96 ALA A O 1
ATOM 685 N N . ALA A 1 97 ? 3.153 -6.093 -12.594 1.00 89.38 97 ALA A N 1
ATOM 686 C CA . ALA A 1 97 ? 2.352 -6.434 -13.771 1.00 89.38 97 ALA A CA 1
ATOM 687 C C . ALA A 1 97 ? 1.233 -5.412 -14.039 1.00 89.38 97 ALA A C 1
ATOM 689 O O . ALA A 1 97 ? 1.021 -5.016 -15.183 1.00 89.38 97 ALA A O 1
ATOM 690 N N . LYS A 1 98 ? 0.563 -4.939 -12.980 1.00 94.00 98 LYS A N 1
ATOM 691 C CA . LYS A 1 98 ? -0.472 -3.901 -13.074 1.00 94.00 98 LYS A CA 1
ATOM 692 C C . LYS A 1 98 ? 0.098 -2.592 -13.629 1.00 94.00 98 LYS A C 1
ATOM 694 O O . LYS A 1 98 ? -0.550 -1.938 -14.439 1.00 94.00 98 LYS A O 1
ATOM 699 N N . CYS A 1 99 ? 1.295 -2.209 -13.193 1.00 94.69 99 CYS A N 1
ATOM 700 C CA . CYS A 1 99 ? 1.911 -0.927 -13.538 1.00 94.69 99 CYS A CA 1
ATOM 701 C C . CYS A 1 99 ? 2.787 -0.985 -14.807 1.00 94.69 99 CYS A C 1
ATOM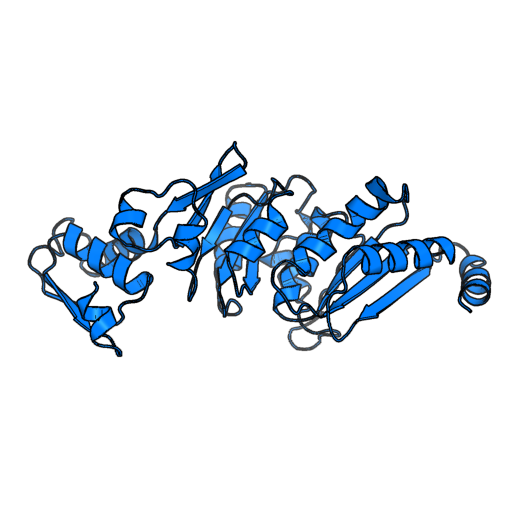 703 O O . CYS A 1 99 ? 3.618 -0.108 -15.029 1.00 94.69 99 CYS A O 1
ATOM 705 N N . GLY A 1 100 ? 2.621 -2.012 -15.651 1.00 93.25 100 GLY A N 1
ATOM 706 C CA . GLY A 1 100 ? 3.333 -2.138 -16.930 1.00 93.25 100 GLY A CA 1
ATOM 707 C C . GLY A 1 100 ? 4.767 -2.670 -16.826 1.00 93.25 100 GLY A C 1
ATOM 708 O O . GLY A 1 100 ? 5.509 -2.652 -17.805 1.00 93.25 100 GLY A O 1
ATOM 709 N N . GLY A 1 101 ? 5.175 -3.158 -15.655 1.00 95.75 101 GLY A N 1
ATOM 710 C CA . GLY A 1 101 ? 6.454 -3.829 -15.463 1.00 95.75 101 GLY A CA 1
ATOM 711 C C . GLY A 1 101 ? 6.520 -5.151 -16.232 1.00 95.75 101 GLY A C 1
ATOM 712 O O . GLY A 1 101 ? 5.614 -5.979 -16.151 1.00 95.75 101 GLY A O 1
ATOM 713 N N . TYR A 1 102 ? 7.623 -5.377 -16.947 1.00 96.62 102 TYR A N 1
ATOM 714 C CA . TYR A 1 102 ? 7.791 -6.533 -17.834 1.00 96.62 102 TYR A CA 1
ATOM 715 C C . TYR A 1 102 ? 7.825 -7.879 -17.092 1.00 96.62 102 TYR A C 1
ATOM 717 O O . TYR A 1 102 ? 7.311 -8.879 -17.589 1.00 96.62 102 TYR A O 1
ATOM 725 N N . LEU A 1 103 ? 8.442 -7.927 -15.906 1.00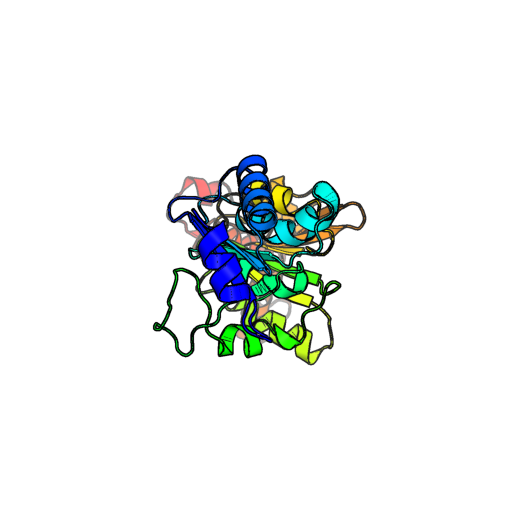 95.25 103 LEU A N 1
ATOM 726 C CA . LEU A 1 103 ? 8.416 -9.103 -15.034 1.00 95.25 103 LEU A CA 1
ATOM 727 C C . LEU A 1 103 ? 8.627 -8.730 -13.565 1.00 95.25 103 LEU A C 1
ATOM 729 O O . LEU A 1 103 ? 9.115 -7.649 -13.237 1.00 95.25 103 LEU A O 1
ATOM 733 N N . THR A 1 104 ? 8.333 -9.687 -12.688 1.00 96.50 104 THR A N 1
ATOM 734 C CA . THR A 1 104 ? 8.707 -9.677 -11.269 1.00 96.50 104 THR A CA 1
ATOM 735 C C . THR A 1 104 ? 9.430 -10.977 -10.911 1.00 96.50 104 THR A C 1
ATOM 737 O O . THR A 1 104 ? 9.421 -11.938 -11.681 1.00 96.50 104 THR A O 1
ATOM 740 N N . PHE A 1 105 ? 10.067 -11.020 -9.741 1.00 95.56 105 PHE A N 1
ATOM 741 C CA . PHE A 1 105 ? 10.788 -12.199 -9.260 1.00 95.56 105 PHE A CA 1
ATOM 742 C C . PHE A 1 105 ? 10.090 -12.791 -8.038 1.00 95.56 105 PHE A C 1
ATOM 744 O O . PHE A 1 105 ? 9.899 -12.097 -7.041 1.00 95.56 105 PHE A O 1
ATOM 751 N N . GLY A 1 106 ? 9.804 -14.093 -8.089 1.00 95.31 106 GLY A N 1
ATOM 752 C CA . GLY A 1 106 ? 9.322 -14.880 -6.956 1.00 95.31 106 GLY A CA 1
ATOM 753 C C . GLY A 1 106 ? 10.358 -15.914 -6.520 1.00 95.31 106 GLY A C 1
ATOM 754 O O . GLY A 1 106 ? 10.976 -16.560 -7.363 1.00 95.31 106 GLY A O 1
ATOM 755 N N . ALA A 1 107 ? 10.566 -16.064 -5.216 1.00 95.19 107 ALA A N 1
ATOM 756 C CA . ALA A 1 107 ? 11.399 -17.128 -4.661 1.00 95.19 107 ALA A CA 1
ATOM 757 C C . ALA A 1 107 ? 10.678 -18.485 -4.744 1.00 95.19 107 ALA A C 1
ATOM 759 O O . ALA A 1 107 ? 9.461 -18.555 -4.559 1.00 95.19 107 ALA A O 1
ATOM 760 N N . LEU A 1 108 ? 11.422 -19.567 -4.998 1.00 92.38 108 LEU A N 1
ATOM 761 C CA . LEU A 1 108 ? 10.852 -20.922 -5.061 1.00 92.38 108 LEU A CA 1
ATOM 762 C C . LEU A 1 108 ? 10.307 -21.375 -3.701 1.00 92.38 108 LEU A C 1
ATOM 764 O O . LEU A 1 108 ? 9.245 -21.981 -3.626 1.00 92.38 108 LEU A O 1
ATOM 768 N N . GLU A 1 109 ? 11.015 -21.036 -2.626 1.00 83.81 109 GLU A N 1
ATOM 769 C CA . GLU A 1 109 ? 10.660 -21.372 -1.248 1.00 83.81 109 GLU A CA 1
ATOM 770 C C . GLU A 1 109 ? 10.975 -20.185 -0.331 1.00 83.81 109 GLU A C 1
ATOM 772 O O . GLU A 1 109 ? 11.829 -19.346 -0.643 1.00 83.81 109 GLU A O 1
ATOM 777 N N . ALA A 1 110 ? 10.306 -20.120 0.822 1.00 74.50 110 ALA A N 1
ATOM 778 C CA . ALA A 1 110 ? 10.631 -19.138 1.851 1.00 74.50 110 ALA A CA 1
ATOM 779 C C . ALA A 1 110 ? 12.099 -19.288 2.295 1.00 74.50 110 ALA A C 1
ATOM 781 O O . ALA A 1 110 ? 12.595 -20.397 2.473 1.00 74.50 110 ALA A O 1
ATOM 782 N N . GLY A 1 111 ? 12.810 -18.168 2.440 1.00 72.69 111 GLY A N 1
ATOM 783 C CA . GLY A 1 111 ? 14.230 -18.154 2.815 1.00 72.69 111 GLY A CA 1
ATOM 784 C C . GLY A 1 111 ? 15.217 -18.400 1.665 1.00 72.69 111 GLY A C 1
ATOM 785 O O . GLY A 1 111 ? 16.389 -18.071 1.812 1.00 72.69 111 GLY A O 1
ATOM 786 N N . LYS A 1 112 ? 14.768 -18.873 0.493 1.00 85.25 112 LYS A N 1
ATOM 787 C CA . LYS A 1 112 ? 15.593 -18.983 -0.730 1.00 85.25 112 LYS A CA 1
ATOM 788 C C . LYS A 1 112 ? 15.432 -17.750 -1.624 1.00 85.25 112 LYS A C 1
ATOM 790 O O . LYS A 1 112 ? 15.059 -17.852 -2.793 1.00 85.25 112 LYS A O 1
ATOM 795 N N . VAL A 1 113 ? 15.667 -16.573 -1.050 1.00 89.19 113 VAL A N 1
ATOM 796 C CA . VAL A 1 113 ? 15.555 -15.285 -1.751 1.00 89.19 113 VAL A CA 1
ATOM 797 C C . VAL A 1 113 ? 16.894 -14.881 -2.365 1.00 89.19 113 VAL A C 1
ATOM 799 O O . VAL A 1 113 ? 17.942 -15.037 -1.745 1.00 89.19 113 VAL A O 1
ATOM 802 N N . SER A 1 114 ? 16.869 -14.333 -3.579 1.00 88.19 114 SER A N 1
ATOM 803 C CA . SER A 1 114 ? 18.052 -13.749 -4.227 1.00 88.19 114 SER A CA 1
ATOM 804 C C . SER A 1 114 ? 18.216 -12.259 -3.918 1.00 88.19 114 SER A C 1
ATOM 806 O O . SER A 1 114 ? 19.268 -11.690 -4.191 1.00 88.19 114 SER A O 1
ATOM 808 N N . ALA A 1 115 ? 17.169 -11.608 -3.400 1.00 86.62 115 ALA A N 1
ATOM 809 C CA . ALA A 1 115 ? 17.182 -10.197 -3.029 1.00 86.62 115 ALA A CA 1
ATOM 810 C C . ALA A 1 115 ? 16.254 -9.918 -1.827 1.00 86.62 115 ALA A C 1
ATOM 812 O O . ALA A 1 115 ? 15.210 -10.567 -1.704 1.00 86.62 115 ALA A O 1
ATOM 813 N N . PRO A 1 116 ? 16.579 -8.932 -0.968 1.00 88.94 116 PRO A N 1
ATOM 814 C CA . PRO A 1 116 ? 15.711 -8.521 0.134 1.00 88.94 116 PRO A CA 1
ATOM 815 C C . PRO A 1 116 ? 14.317 -8.092 -0.347 1.00 88.94 116 PRO A C 1
ATOM 817 O O . PRO A 1 116 ? 14.196 -7.386 -1.352 1.00 88.94 116 PRO A O 1
ATOM 820 N N . GLY A 1 117 ? 13.273 -8.494 0.383 1.00 88.81 117 GLY A N 1
ATOM 821 C CA . GLY A 1 117 ? 11.875 -8.159 0.071 1.00 88.81 117 GLY A CA 1
ATOM 822 C C . GLY A 1 117 ? 11.218 -9.022 -1.011 1.00 88.81 117 GLY A C 1
ATOM 823 O O . GLY A 1 117 ? 10.090 -8.750 -1.412 1.00 88.81 117 GLY A O 1
ATOM 824 N N . GLN A 1 118 ? 11.901 -10.054 -1.514 1.00 93.00 118 GLN A N 1
ATOM 825 C CA . GLN A 1 118 ? 11.357 -10.938 -2.543 1.00 93.00 118 GLN A CA 1
ATOM 826 C C . GLN A 1 118 ? 10.271 -11.876 -1.972 1.00 93.00 118 GLN A C 1
ATOM 828 O O . GLN A 1 118 ? 10.581 -12.691 -1.099 1.00 93.00 118 GLN A O 1
ATOM 833 N N . PRO A 1 119 ? 9.020 -11.825 -2.473 1.00 93.81 119 PRO A N 1
ATOM 834 C CA . PRO A 1 119 ? 7.986 -12.782 -2.085 1.00 93.81 119 PRO A CA 1
ATOM 835 C C . PRO A 1 119 ? 8.229 -14.153 -2.732 1.00 93.81 119 PRO A C 1
ATOM 837 O O . PRO A 1 119 ? 8.947 -14.269 -3.728 1.00 93.81 119 PRO A O 1
ATOM 840 N N . SER A 1 120 ? 7.609 -15.208 -2.202 1.00 95.25 120 SER A N 1
ATOM 841 C CA . SER A 1 120 ? 7.591 -16.507 -2.883 1.00 95.25 120 SER A CA 1
ATOM 842 C C . SER A 1 120 ? 6.669 -16.486 -4.108 1.00 95.25 120 SER A C 1
ATOM 844 O O . SER A 1 120 ? 5.734 -15.685 -4.183 1.00 95.25 120 SER A O 1
ATOM 846 N N . ILE A 1 121 ? 6.897 -17.397 -5.058 1.00 95.25 121 ILE A N 1
ATOM 847 C CA . ILE A 1 121 ? 5.999 -17.601 -6.208 1.00 95.25 121 ILE A CA 1
ATOM 848 C C . ILE A 1 121 ? 4.582 -17.936 -5.725 1.00 95.25 121 ILE A C 1
ATOM 850 O O . ILE A 1 121 ? 3.621 -17.362 -6.227 1.00 95.25 121 ILE A O 1
ATOM 854 N N . ALA A 1 122 ? 4.461 -18.804 -4.715 1.00 94.62 122 ALA A N 1
ATOM 855 C CA . ALA A 1 122 ? 3.179 -19.138 -4.098 1.00 94.62 122 ALA A CA 1
ATOM 856 C C . ALA A 1 122 ? 2.485 -17.895 -3.516 1.00 94.62 122 ALA A C 1
ATOM 858 O O . ALA A 1 122 ? 1.313 -17.669 -3.770 1.00 94.62 122 ALA A O 1
ATOM 859 N N . SER A 1 123 ? 3.206 -17.011 -2.818 1.00 94.62 123 SER A N 1
ATOM 860 C CA . SER A 1 123 ? 2.623 -15.763 -2.306 1.00 94.62 123 SER A CA 1
ATOM 861 C C . SER A 1 123 ? 2.130 -14.848 -3.437 1.00 94.62 123 SER A C 1
ATOM 863 O O . SER A 1 123 ? 0.998 -14.364 -3.401 1.00 94.62 123 SER A O 1
ATOM 865 N N . LEU A 1 124 ? 2.934 -14.667 -4.491 1.00 96.06 124 LEU A N 1
ATOM 866 C CA . LEU A 1 124 ? 2.544 -13.876 -5.664 1.00 96.06 124 LEU A CA 1
ATOM 867 C C . LEU A 1 124 ? 1.280 -14.419 -6.344 1.00 96.06 124 LEU A C 1
ATOM 869 O O . LEU A 1 124 ? 0.407 -13.638 -6.721 1.00 96.06 124 LEU A O 1
ATOM 873 N N . ILE A 1 125 ? 1.177 -15.737 -6.513 1.00 95.38 125 ILE A N 1
ATOM 874 C CA . ILE A 1 125 ? 0.056 -16.366 -7.221 1.00 95.38 125 ILE A CA 1
ATOM 875 C C . ILE A 1 125 ? -1.163 -16.504 -6.310 1.00 95.38 125 ILE A C 1
ATOM 877 O O . ILE A 1 125 ? -2.241 -16.055 -6.685 1.00 95.38 125 ILE A O 1
ATOM 881 N N . ASP A 1 126 ? -0.996 -17.081 -5.126 1.00 95.12 126 ASP A N 1
ATOM 882 C CA . ASP A 1 126 ? -2.105 -17.535 -4.286 1.00 95.12 126 ASP A CA 1
ATOM 883 C C . ASP A 1 126 ? -2.594 -16.434 -3.341 1.00 95.12 126 ASP A C 1
ATOM 885 O O . ASP A 1 126 ? -3.785 -16.329 -3.073 1.00 95.12 126 ASP A O 1
ATOM 889 N N . THR A 1 127 ? -1.695 -15.575 -2.840 1.00 96.12 127 THR A N 1
ATOM 890 C CA . THR A 1 127 ? -2.089 -14.467 -1.948 1.00 96.12 127 THR A CA 1
ATOM 891 C C . THR A 1 127 ? -2.411 -13.208 -2.737 1.00 96.12 127 THR A C 1
ATOM 893 O O . THR A 1 127 ? -3.470 -12.615 -2.557 1.00 96.12 127 THR A O 1
ATOM 896 N N . PHE A 1 128 ? -1.503 -12.784 -3.615 1.00 97.00 128 PHE A N 1
ATOM 897 C CA . PHE A 1 128 ? -1.643 -11.517 -4.335 1.00 97.00 128 PHE A CA 1
ATOM 898 C C . PHE A 1 128 ? -2.325 -11.648 -5.694 1.00 97.00 128 PHE A C 1
ATOM 900 O O . PHE A 1 128 ? -2.627 -10.632 -6.313 1.00 97.00 128 PHE A O 1
ATOM 907 N N . ARG A 1 129 ? -2.606 -12.875 -6.153 1.00 95.31 129 ARG A N 1
ATOM 908 C CA . ARG A 1 129 ? -3.348 -13.139 -7.396 1.00 95.31 129 ARG A CA 1
ATOM 909 C C . ARG A 1 129 ? -2.706 -12.471 -8.612 1.00 95.31 129 ARG A C 1
ATOM 911 O O . ARG A 1 129 ? -3.398 -12.024 -9.521 1.00 95.31 129 ARG A O 1
ATOM 918 N N . ALA A 1 130 ? -1.373 -12.463 -8.671 1.00 94.06 130 ALA A N 1
ATOM 919 C CA . ALA A 1 130 ? -0.604 -11.768 -9.706 1.00 94.06 130 ALA A CA 1
ATOM 920 C C . ALA A 1 130 ? -0.947 -12.179 -11.143 1.00 94.06 130 ALA A C 1
ATOM 922 O O . ALA A 1 130 ? -0.825 -11.366 -12.049 1.00 94.06 130 ALA A O 1
ATOM 923 N N . LYS A 1 131 ? -1.437 -13.405 -11.360 1.00 92.06 131 LYS A N 1
ATOM 924 C CA . LYS A 1 131 ? -1.898 -13.866 -12.681 1.00 92.06 131 LYS A CA 1
ATOM 925 C C . LYS A 1 131 ? -3.226 -13.252 -13.136 1.00 92.06 131 LYS A C 1
ATOM 927 O O . LYS A 1 131 ? -3.547 -13.350 -14.314 1.00 92.06 131 LYS A O 1
ATOM 932 N N . ARG A 1 132 ? -4.016 -12.703 -12.211 1.00 89.50 132 ARG A N 1
ATOM 933 C CA . ARG A 1 132 ? -5.330 -12.102 -12.483 1.00 89.50 132 ARG A CA 1
ATOM 934 C C . ARG A 1 132 ? -5.290 -10.574 -12.494 1.00 89.50 132 ARG A C 1
ATOM 936 O O . ARG A 1 132 ? -6.267 -9.969 -12.908 1.00 89.50 132 ARG A O 1
ATOM 943 N N . MET A 1 133 ? -4.196 -9.969 -12.028 1.00 93.31 133 MET A N 1
ATOM 944 C CA . MET A 1 133 ? -4.058 -8.517 -11.992 1.00 93.31 133 MET A CA 1
ATOM 945 C C . MET A 1 133 ? -3.869 -7.951 -13.400 1.00 93.31 133 MET A C 1
ATOM 947 O O . MET A 1 133 ? -2.986 -8.393 -14.136 1.00 93.31 133 MET A O 1
ATOM 951 N N . GLY A 1 134 ? -4.676 -6.950 -13.740 1.00 92.81 134 GLY A N 1
ATOM 952 C CA . GLY A 1 134 ? -4.573 -6.154 -14.959 1.00 92.81 134 GLY A CA 1
ATOM 953 C C . GLY A 1 134 ? -4.361 -4.670 -14.659 1.00 92.81 134 GLY A C 1
ATOM 954 O O . GLY A 1 134 ? -4.262 -4.257 -13.502 1.00 92.81 134 GLY A O 1
ATOM 955 N N . ALA A 1 135 ? -4.310 -3.857 -15.716 1.00 91.94 135 ALA A N 1
ATOM 956 C CA . ALA A 1 135 ? -4.136 -2.407 -15.603 1.00 91.94 135 ALA A CA 1
ATOM 957 C C . ALA A 1 135 ? -5.267 -1.741 -14.792 1.00 91.94 135 ALA A C 1
ATOM 959 O O . ALA A 1 135 ? -4.999 -0.832 -14.005 1.00 91.94 135 ALA A O 1
ATOM 960 N N . ASP A 1 136 ? -6.496 -2.254 -14.909 1.00 94.38 136 ASP A N 1
ATOM 961 C CA . ASP A 1 136 ? -7.695 -1.697 -14.268 1.00 94.38 136 ASP A CA 1
ATOM 962 C C . ASP A 1 136 ? -7.922 -2.186 -12.826 1.00 94.38 136 ASP A C 1
ATOM 964 O O . ASP A 1 136 ? -8.722 -1.600 -12.093 1.00 94.38 136 ASP A O 1
ATOM 968 N N . THR A 1 137 ? -7.182 -3.208 -12.374 1.00 97.50 137 THR A N 1
ATOM 969 C CA . THR A 1 137 ? -7.322 -3.771 -11.023 1.00 97.50 137 THR A CA 1
ATOM 970 C C . THR A 1 137 ? -7.140 -2.684 -9.967 1.00 97.50 137 THR A C 1
ATOM 972 O O . THR A 1 137 ? -6.102 -2.018 -9.926 1.00 97.50 137 THR A O 1
ATOM 975 N N . ARG A 1 138 ? -8.112 -2.507 -9.068 1.00 97.94 138 ARG A N 1
ATOM 976 C CA . ARG A 1 138 ? -8.005 -1.507 -7.990 1.00 97.94 138 ARG A CA 1
ATOM 977 C C . ARG A 1 138 ? -7.026 -1.949 -6.907 1.00 97.94 138 ARG A C 1
ATOM 979 O O . ARG A 1 138 ? -7.007 -3.110 -6.512 1.00 97.94 138 ARG A O 1
ATOM 986 N N . VAL A 1 139 ? -6.239 -1.023 -6.380 1.00 98.31 139 VAL A N 1
ATOM 987 C CA . VAL A 1 139 ? -5.270 -1.282 -5.313 1.00 98.31 139 VAL A CA 1
ATOM 988 C C . VAL A 1 139 ? -5.840 -0.806 -3.989 1.00 98.31 139 VAL A C 1
ATOM 990 O O . VAL A 1 139 ? -6.251 0.342 -3.832 1.00 98.31 139 VAL A O 1
ATOM 993 N N . TYR A 1 140 ? -5.834 -1.717 -3.031 1.00 98.69 140 TYR A N 1
ATOM 994 C CA . TYR A 1 140 ? -6.078 -1.462 -1.626 1.00 98.69 140 TYR A CA 1
ATOM 995 C C . TYR A 1 140 ? -4.858 -1.903 -0.827 1.00 98.69 140 TYR A C 1
ATOM 997 O O . TYR A 1 140 ? -4.012 -2.661 -1.313 1.00 98.69 140 TYR A O 1
ATOM 1005 N N . GLY A 1 141 ? -4.766 -1.486 0.428 1.00 97.69 141 GLY A N 1
ATOM 1006 C CA . GLY A 1 141 ? -3.693 -1.998 1.261 1.00 97.69 141 GLY A CA 1
ATOM 1007 C C . GLY A 1 141 ? -3.725 -1.598 2.709 1.00 97.69 141 GLY A C 1
ATOM 1008 O O . GLY A 1 141 ? -4.651 -0.941 3.166 1.00 97.69 141 GLY A O 1
ATOM 1009 N N . LEU A 1 142 ? -2.688 -2.025 3.417 1.00 98.31 142 LEU A N 1
ATOM 1010 C CA . LEU A 1 142 ? -2.459 -1.691 4.813 1.00 98.31 142 LEU A CA 1
ATOM 1011 C C . LEU A 1 142 ? -1.290 -0.719 4.923 1.00 98.31 142 LEU A C 1
ATOM 1013 O O . LEU A 1 142 ? -0.195 -1.084 4.510 1.00 98.31 142 LEU A O 1
ATOM 1017 N N . LEU A 1 143 ? -1.502 0.437 5.549 1.00 98.00 143 LEU A N 1
ATOM 1018 C CA . LEU A 1 143 ? -0.435 1.350 5.963 1.00 98.00 143 LEU A CA 1
ATOM 1019 C C . LEU A 1 143 ? -0.082 1.093 7.429 1.00 98.00 143 LEU A C 1
ATOM 1021 O O . LEU A 1 143 ? -0.968 1.074 8.293 1.00 98.00 143 LEU A O 1
ATOM 1025 N N . GLY A 1 144 ? 1.200 0.907 7.725 1.00 96.75 144 GLY A N 1
ATOM 1026 C CA . GLY A 1 144 ? 1.680 0.732 9.094 1.00 96.75 144 GLY A CA 1
ATOM 1027 C C . GLY A 1 144 ? 3.182 0.511 9.184 1.00 96.75 144 GLY A C 1
ATOM 1028 O O . GLY A 1 144 ? 3.853 0.291 8.176 1.00 96.75 144 GLY A O 1
ATOM 1029 N N . ASN A 1 145 ? 3.684 0.493 10.415 1.00 95.38 145 ASN A N 1
ATOM 1030 C CA . ASN A 1 145 ? 5.029 0.025 10.722 1.00 95.38 145 ASN A CA 1
ATOM 1031 C C . ASN A 1 145 ? 5.038 -0.624 12.122 1.00 95.38 145 ASN A C 1
ATOM 1033 O O . ASN A 1 145 ? 4.854 0.080 13.121 1.00 95.38 145 ASN A O 1
ATOM 1037 N N . PRO A 1 146 ? 5.218 -1.956 12.231 1.00 94.69 146 PRO A N 1
ATOM 1038 C CA . PRO A 1 146 ? 5.468 -2.932 11.158 1.00 94.69 146 PRO A CA 1
ATOM 1039 C C . PRO A 1 146 ? 4.185 -3.423 10.452 1.00 94.69 146 PRO A C 1
ATOM 1041 O O . PRO A 1 146 ? 3.082 -3.297 10.985 1.00 94.69 146 PRO A O 1
ATOM 1044 N N . VAL A 1 147 ? 4.329 -4.071 9.284 1.00 94.25 147 VAL A N 1
ATOM 1045 C CA . VAL A 1 147 ? 3.203 -4.682 8.528 1.00 94.25 147 VAL A CA 1
ATOM 1046 C C . VAL A 1 147 ? 3.362 -6.170 8.210 1.00 94.25 147 VAL A C 1
ATOM 1048 O O . VAL A 1 147 ? 2.366 -6.816 7.881 1.00 94.25 147 VAL A O 1
ATOM 1051 N N . ALA A 1 148 ? 4.561 -6.748 8.347 1.00 89.56 148 ALA A N 1
ATOM 1052 C CA . ALA A 1 148 ? 4.855 -8.129 7.939 1.00 89.56 148 ALA A CA 1
ATOM 1053 C C . ALA A 1 148 ? 3.931 -9.203 8.546 1.00 89.56 148 ALA A C 1
ATOM 1055 O O . ALA A 1 148 ? 3.672 -10.226 7.918 1.00 89.56 148 ALA A O 1
ATOM 1056 N N . GLN A 1 149 ? 3.425 -8.985 9.764 1.00 90.31 149 GLN A N 1
ATOM 1057 C CA . GLN A 1 149 ? 2.556 -9.943 10.463 1.00 90.31 149 GLN A CA 1
ATOM 1058 C C . GLN A 1 149 ? 1.071 -9.814 10.097 1.00 90.31 149 GLN A C 1
ATOM 1060 O O . GLN A 1 149 ? 0.242 -10.592 10.576 1.00 90.31 149 GLN A O 1
ATOM 1065 N N . SER A 1 150 ? 0.710 -8.823 9.281 1.00 94.75 150 SER A N 1
ATOM 1066 C CA . SER A 1 150 ? -0.677 -8.594 8.902 1.00 94.75 150 SER A CA 1
ATOM 1067 C C . SER A 1 150 ? -1.241 -9.767 8.109 1.00 94.75 150 SER A C 1
ATOM 1069 O O . SER A 1 150 ? -0.631 -10.252 7.158 1.00 94.75 150 SER A O 1
ATOM 1071 N N . LYS A 1 151 ? -2.464 -10.168 8.467 1.00 96.12 151 LYS A N 1
ATOM 1072 C CA . LYS A 1 151 ? -3.268 -11.137 7.708 1.00 96.12 151 LYS A CA 1
ATOM 1073 C C . LYS A 1 151 ? -4.224 -10.473 6.708 1.00 96.12 151 LYS A C 1
ATOM 1075 O O . LYS A 1 151 ? -5.051 -11.151 6.099 1.00 96.12 151 LYS A O 1
ATOM 1080 N N . GLY A 1 152 ? -4.144 -9.147 6.561 1.00 96.25 152 GLY A N 1
ATOM 1081 C CA . GLY A 1 152 ? -5.061 -8.366 5.728 1.00 96.25 152 GLY A CA 1
ATOM 1082 C C . GLY A 1 152 ? -5.017 -8.782 4.259 1.00 96.25 152 GLY A C 1
ATOM 1083 O O . GLY A 1 152 ? -6.064 -8.928 3.639 1.00 96.25 152 GLY A O 1
ATOM 1084 N N . ALA A 1 153 ? -3.825 -9.070 3.725 1.00 97.12 153 ALA A N 1
ATOM 1085 C CA . ALA A 1 153 ? -3.683 -9.537 2.348 1.00 97.12 153 ALA A CA 1
ATOM 1086 C C . ALA A 1 153 ? -4.380 -10.888 2.131 1.00 97.12 153 ALA A C 1
ATOM 1088 O O . ALA A 1 153 ? -5.111 -11.038 1.159 1.00 97.12 153 ALA A O 1
ATOM 1089 N N . GLN A 1 154 ? -4.214 -11.847 3.044 1.00 97.75 154 GLN A N 1
ATOM 1090 C CA . GLN A 1 154 ? -4.864 -13.157 2.962 1.00 97.75 154 GLN A CA 1
ATOM 1091 C C . GLN A 1 154 ? -6.387 -13.026 3.055 1.00 97.75 154 GLN A C 1
ATOM 1093 O O . GLN A 1 154 ? -7.099 -13.662 2.285 1.00 97.75 154 GLN A O 1
ATOM 1098 N N . LEU A 1 155 ? -6.886 -12.179 3.960 1.00 97.81 155 LEU A N 1
ATOM 1099 C CA . LEU A 1 155 ? -8.320 -11.961 4.142 1.00 97.81 155 LEU A CA 1
ATOM 1100 C C . LEU A 1 155 ? -8.956 -11.273 2.928 1.00 97.81 155 LEU A C 1
ATOM 1102 O O . LEU A 1 155 ? -9.891 -11.802 2.329 1.00 97.81 155 LEU A O 1
ATOM 1106 N N . HIS A 1 156 ? -8.462 -10.089 2.564 1.00 98.44 156 HIS A N 1
ATOM 1107 C CA . HIS A 1 156 ? -9.096 -9.262 1.542 1.00 98.44 156 HIS A CA 1
ATOM 1108 C C . HIS A 1 156 ? -8.924 -9.846 0.144 1.00 98.44 156 HIS A C 1
ATOM 1110 O O . HIS A 1 156 ? -9.884 -9.844 -0.619 1.00 98.44 156 HIS A O 1
ATOM 1116 N N . ASN A 1 157 ? -7.757 -10.403 -0.199 1.00 98.44 157 ASN A N 1
ATOM 1117 C CA . ASN A 1 157 ? -7.580 -10.997 -1.525 1.00 98.44 157 ASN A CA 1
ATOM 1118 C C . ASN A 1 157 ? -8.433 -12.255 -1.718 1.00 98.44 157 ASN A C 1
ATOM 1120 O O . ASN A 1 157 ? -9.004 -12.419 -2.796 1.00 98.44 157 ASN A O 1
ATOM 1124 N N . ALA A 1 158 ? -8.590 -13.086 -0.681 1.00 98.12 158 ALA A N 1
ATOM 1125 C CA . ALA A 1 158 ? -9.518 -14.214 -0.728 1.00 98.12 158 ALA A CA 1
ATOM 1126 C C . ALA A 1 158 ? -10.974 -13.740 -0.875 1.00 98.12 15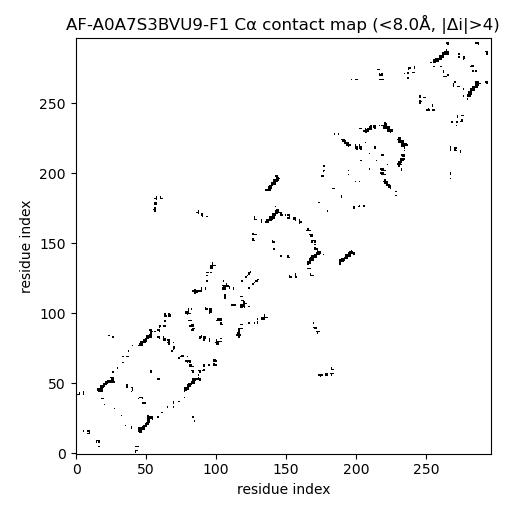8 ALA A C 1
ATOM 1128 O O . ALA A 1 158 ? -11.723 -14.285 -1.682 1.00 98.12 158 ALA A O 1
ATOM 1129 N N . ALA A 1 159 ? -11.371 -12.685 -0.154 1.00 98.25 159 ALA A N 1
ATOM 1130 C CA . ALA A 1 159 ? -12.710 -12.111 -0.275 1.00 98.25 159 ALA A CA 1
ATOM 1131 C C . ALA A 1 159 ? -12.968 -11.527 -1.674 1.00 98.25 159 ALA A C 1
ATOM 1133 O O . ALA A 1 159 ? -14.020 -11.771 -2.263 1.00 98.25 159 ALA A O 1
ATOM 1134 N N . TYR A 1 160 ? -12.005 -10.794 -2.236 1.00 98.06 160 TYR A N 1
ATOM 1135 C CA . TYR A 1 160 ? -12.093 -10.252 -3.592 1.00 98.06 160 TYR A CA 1
ATOM 1136 C C . TYR A 1 160 ? -12.203 -11.360 -4.641 1.00 98.06 160 TYR A C 1
ATOM 1138 O O . TYR A 1 160 ? -12.991 -11.238 -5.573 1.00 98.06 160 TYR A O 1
ATOM 1146 N N . GLU A 1 161 ? -11.472 -12.466 -4.481 1.00 96.12 161 GLU A N 1
ATOM 1147 C CA . GLU A 1 161 ? -11.605 -13.626 -5.366 1.00 96.12 161 GLU A CA 1
ATOM 1148 C C . GLU A 1 161 ? -12.981 -14.287 -5.248 1.00 96.12 161 GLU A C 1
ATOM 1150 O O . GLU A 1 161 ? -13.635 -14.508 -6.265 1.00 96.12 161 GLU A O 1
ATOM 1155 N N . ALA A 1 162 ? -13.448 -14.540 -4.024 1.00 97.81 162 ALA A N 1
ATOM 1156 C CA . ALA A 1 162 ? -14.740 -15.177 -3.775 1.00 97.81 162 ALA A CA 1
ATOM 1157 C C . ALA A 1 162 ? -15.932 -14.341 -4.274 1.00 97.81 162 ALA A C 1
ATOM 1159 O O . ALA A 1 162 ? -16.980 -14.894 -4.594 1.00 97.81 162 ALA A O 1
ATOM 1160 N N . THR A 1 163 ? -15.776 -13.017 -4.342 1.00 97.69 163 THR A N 1
ATOM 1161 C CA . THR A 1 163 ? -16.833 -12.078 -4.758 1.00 97.69 163 THR A CA 1
ATOM 1162 C C . THR A 1 163 ? -16.670 -11.553 -6.186 1.00 97.69 163 THR A C 1
ATOM 1164 O O . THR A 1 163 ? -17.504 -10.777 -6.643 1.00 97.69 163 THR A O 1
ATOM 1167 N N . GLY A 1 164 ? -15.621 -11.965 -6.907 1.00 96.38 164 GLY A N 1
ATOM 1168 C CA . GLY A 1 164 ? -15.354 -11.513 -8.277 1.00 96.38 164 GLY A CA 1
ATOM 1169 C C . GLY A 1 164 ? -14.966 -10.035 -8.391 1.00 96.38 164 GLY A C 1
ATOM 1170 O O . GLY A 1 164 ? -15.101 -9.449 -9.463 1.00 96.38 164 GLY A O 1
ATOM 1171 N N . VAL A 1 165 ? -14.495 -9.417 -7.306 1.00 97.62 165 VAL A N 1
ATOM 1172 C CA . VAL A 1 165 ? -14.053 -8.019 -7.305 1.00 97.62 165 VAL A CA 1
ATOM 1173 C C . VAL A 1 165 ? -12.637 -7.929 -7.871 1.00 97.62 165 VAL A C 1
ATOM 1175 O O . VAL A 1 165 ? -11.698 -8.514 -7.323 1.00 97.62 165 VAL A O 1
ATOM 1178 N N . ASP A 1 166 ? -12.476 -7.143 -8.938 1.00 97.56 166 ASP A N 1
ATOM 1179 C CA . ASP A 1 166 ? -11.170 -6.833 -9.524 1.00 97.56 166 ASP A CA 1
ATOM 1180 C C . ASP A 1 166 ? -10.420 -5.788 -8.685 1.00 97.56 166 ASP A C 1
ATOM 1182 O O . ASP A 1 166 ? -10.487 -4.570 -8.887 1.00 97.56 166 ASP A O 1
ATOM 1186 N N . ALA A 1 167 ? -9.757 -6.288 -7.652 1.00 97.94 167 ALA A N 1
ATOM 1187 C CA . ALA A 1 167 ? -8.948 -5.508 -6.737 1.00 97.94 167 ALA A CA 1
ATOM 1188 C C . ALA A 1 167 ? -7.795 -6.357 -6.206 1.00 97.94 167 ALA A C 1
ATOM 1190 O O . ALA A 1 167 ? -7.880 -7.578 -6.252 1.00 97.94 167 ALA A O 1
ATOM 1191 N N . VAL A 1 168 ? -6.766 -5.743 -5.629 1.00 98.44 168 VAL A N 1
ATOM 1192 C CA . VAL A 1 168 ? -5.693 -6.399 -4.869 1.00 98.44 168 VAL A CA 1
ATOM 1193 C C . VAL A 1 168 ? -5.471 -5.663 -3.552 1.00 98.44 168 VAL A C 1
ATOM 1195 O O . VAL A 1 168 ? -5.587 -4.445 -3.495 1.00 98.44 168 VAL A O 1
ATOM 1198 N N . TYR A 1 169 ? -5.162 -6.398 -2.487 1.00 98.56 169 TYR A N 1
ATOM 1199 C CA . TYR A 1 169 ? -4.791 -5.853 -1.185 1.00 98.56 169 TYR A CA 1
ATOM 1200 C C . TYR A 1 169 ? -3.311 -6.123 -0.896 1.00 98.56 169 TYR A C 1
ATOM 1202 O O . TYR A 1 169 ? -2.888 -7.284 -0.877 1.00 98.56 169 TYR A O 1
ATOM 1210 N N . VAL A 1 170 ? -2.530 -5.069 -0.646 1.00 97.56 170 VAL A N 1
ATOM 1211 C CA . VAL A 1 170 ? -1.068 -5.134 -0.475 1.00 97.56 170 VAL A CA 1
ATOM 1212 C C . VAL A 1 170 ? -0.642 -4.477 0.846 1.00 97.56 170 VAL A C 1
ATOM 1214 O O . VAL A 1 170 ? -1.154 -3.415 1.192 1.00 97.56 170 VAL A O 1
ATOM 1217 N N . PRO A 1 171 ? 0.272 -5.071 1.631 1.00 96.69 171 PRO A N 1
ATOM 1218 C CA . PRO A 1 171 ? 0.864 -4.378 2.770 1.00 96.69 171 PRO A CA 1
ATOM 1219 C C . PRO A 1 171 ? 1.892 -3.342 2.299 1.00 96.69 171 PRO A C 1
ATOM 1221 O O . PRO A 1 171 ? 2.779 -3.650 1.502 1.00 96.69 171 PRO A O 1
ATOM 1224 N N . PHE A 1 172 ? 1.790 -2.132 2.835 1.00 96.69 172 PHE A N 1
ATOM 1225 C CA . PHE A 1 172 ? 2.717 -1.031 2.615 1.00 96.69 172 PHE A CA 1
ATOM 1226 C C . PHE A 1 172 ? 3.387 -0.698 3.950 1.00 96.69 172 PHE A C 1
ATOM 1228 O O . PHE A 1 172 ? 2.756 -0.149 4.857 1.00 96.69 172 PHE A O 1
ATOM 1235 N N . LEU A 1 173 ? 4.661 -1.083 4.081 1.00 95.25 173 LEU A N 1
ATOM 1236 C CA . LEU A 1 173 ? 5.490 -0.615 5.187 1.00 95.25 173 LEU A CA 1
ATOM 1237 C C . LEU A 1 173 ? 5.675 0.887 4.990 1.00 95.25 173 LEU A C 1
ATOM 1239 O O . LEU A 1 173 ? 6.222 1.290 3.967 1.00 95.25 173 LEU A O 1
ATOM 1243 N N . CYS A 1 174 ? 5.145 1.663 5.924 1.00 93.62 174 CYS A N 1
ATOM 1244 C CA . CYS A 1 174 ? 4.952 3.096 5.778 1.00 93.62 174 CYS A CA 1
ATOM 1245 C C . CYS A 1 174 ? 5.406 3.802 7.053 1.00 93.62 174 CYS A C 1
ATOM 1247 O O . CYS A 1 174 ? 5.035 3.351 8.139 1.00 93.62 174 CYS A O 1
ATOM 1249 N N . ASP A 1 175 ? 6.154 4.898 6.941 1.00 94.56 175 ASP A N 1
ATOM 1250 C CA . ASP A 1 175 ? 6.602 5.714 8.080 1.00 94.56 175 ASP A CA 1
ATOM 1251 C C . ASP A 1 175 ? 5.777 7.007 8.235 1.00 94.56 175 ASP A C 1
ATOM 1253 O O . ASP A 1 175 ? 5.486 7.417 9.359 1.00 94.56 175 ASP A O 1
ATOM 1257 N N . SER A 1 176 ? 5.327 7.593 7.125 1.00 96.44 176 SER A N 1
ATOM 1258 C CA . SER A 1 176 ? 4.465 8.770 7.007 1.00 96.44 176 SER A CA 1
ATOM 1259 C C . SER A 1 176 ? 3.287 8.470 6.068 1.00 96.44 176 SER A C 1
ATOM 1261 O O . SER A 1 176 ? 3.468 8.312 4.856 1.00 96.44 176 SER A O 1
ATOM 1263 N N . PRO A 1 177 ? 2.044 8.412 6.585 1.00 96.25 177 PRO A N 1
ATOM 1264 C CA . PRO A 1 177 ? 0.862 8.280 5.739 1.00 96.25 177 PRO A CA 1
ATOM 1265 C C . PRO A 1 177 ? 0.710 9.425 4.738 1.00 96.25 177 PRO A C 1
ATOM 1267 O O . PRO A 1 177 ? 0.238 9.182 3.635 1.00 96.25 177 PRO A O 1
ATOM 1270 N N . ALA A 1 178 ? 1.104 10.649 5.100 1.00 96.69 178 ALA A N 1
ATOM 1271 C CA . ALA A 1 178 ? 0.997 11.808 4.218 1.00 96.69 178 ALA A CA 1
ATOM 1272 C C . ALA A 1 178 ? 1.885 11.634 2.978 1.00 96.69 178 ALA A C 1
ATOM 1274 O O . ALA A 1 178 ? 1.370 11.624 1.862 1.00 96.69 178 ALA A O 1
ATOM 1275 N N . ASP A 1 179 ? 3.178 11.379 3.187 1.00 95.50 179 ASP A N 1
ATOM 1276 C CA . ASP A 1 179 ? 4.170 11.182 2.123 1.00 95.50 179 ASP A CA 1
ATOM 1277 C C . ASP A 1 179 ? 3.789 9.983 1.241 1.00 95.50 179 ASP A C 1
ATOM 1279 O O . ASP A 1 179 ? 3.879 10.029 0.012 1.00 95.50 179 ASP A O 1
ATOM 1283 N N . PHE A 1 180 ? 3.302 8.898 1.857 1.00 96.19 180 PHE A N 1
ATOM 1284 C CA . PHE A 1 180 ? 2.809 7.747 1.110 1.00 96.19 180 PHE A CA 1
ATOM 1285 C C . PHE A 1 180 ? 1.611 8.113 0.223 1.00 96.19 180 PHE A C 1
ATOM 1287 O O . PHE A 1 180 ? 1.603 7.757 -0.956 1.00 96.19 180 PHE A O 1
ATOM 1294 N N . LEU A 1 181 ? 0.599 8.798 0.763 1.00 96.44 181 LEU A N 1
ATOM 1295 C CA . LEU A 1 181 ? -0.611 9.148 0.014 1.00 96.44 181 LEU A CA 1
ATOM 1296 C C . LEU A 1 181 ? -0.316 10.137 -1.119 1.00 96.44 181 LEU A C 1
ATOM 1298 O O . LEU A 1 181 ? -0.861 9.965 -2.207 1.00 96.44 181 LEU A O 1
ATOM 1302 N N . GLU A 1 182 ? 0.584 11.097 -0.898 1.00 95.00 182 GLU A N 1
ATOM 1303 C CA . GLU A 1 182 ? 1.104 11.992 -1.941 1.00 95.00 182 GLU A CA 1
ATOM 1304 C C . GLU A 1 182 ? 1.767 11.185 -3.069 1.00 95.00 182 GLU A C 1
ATOM 1306 O O . GLU A 1 182 ? 1.467 11.377 -4.247 1.00 95.00 182 GLU A O 1
ATOM 1311 N N . SER A 1 183 ? 2.590 10.187 -2.724 1.00 92.88 183 SER A N 1
ATOM 1312 C CA . SER A 1 183 ? 3.314 9.379 -3.717 1.00 92.88 183 SER A CA 1
ATOM 1313 C C . SER A 1 183 ? 2.424 8.555 -4.657 1.00 92.88 183 SER A C 1
ATOM 1315 O O . SER A 1 183 ? 2.868 8.160 -5.737 1.00 92.88 183 SER A O 1
ATOM 1317 N N . VAL A 1 184 ? 1.178 8.281 -4.260 1.00 93.56 184 VAL A N 1
ATOM 1318 C CA . VAL A 1 184 ? 0.207 7.504 -5.048 1.00 93.56 184 VAL A CA 1
ATOM 1319 C C . VAL A 1 184 ? -0.958 8.351 -5.559 1.00 93.56 184 VAL A C 1
ATOM 1321 O O . VAL A 1 184 ? -1.851 7.822 -6.219 1.00 93.56 184 VAL A O 1
ATOM 1324 N N . GLU A 1 185 ? -0.964 9.661 -5.300 1.00 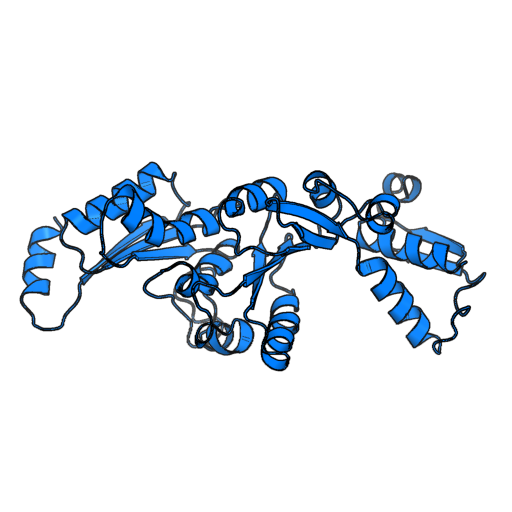93.38 185 GLU A N 1
ATOM 1325 C CA . GLU A 1 185 ? -2.087 10.552 -5.612 1.00 93.38 185 GLU A CA 1
ATOM 1326 C C . GLU A 1 185 ? -2.444 10.554 -7.106 1.00 93.38 185 GLU A C 1
ATOM 1328 O O . GLU A 1 185 ? -3.625 10.542 -7.472 1.00 93.38 185 GLU A O 1
ATOM 1333 N N . ALA A 1 186 ? -1.422 10.513 -7.968 1.00 90.69 186 ALA A N 1
ATOM 1334 C CA . ALA A 1 186 ? -1.565 10.526 -9.422 1.00 90.69 186 ALA A CA 1
ATOM 1335 C C . ALA A 1 186 ? -2.153 9.223 -10.003 1.00 90.69 186 ALA A C 1
ATOM 1337 O O . ALA A 1 186 ? -2.595 9.206 -11.156 1.00 90.69 186 ALA A O 1
ATOM 1338 N N . ASP A 1 187 ? -2.172 8.131 -9.234 1.00 91.75 187 ASP A N 1
ATOM 1339 C CA . ASP A 1 187 ? -2.726 6.846 -9.654 1.00 91.75 187 ASP A CA 1
ATOM 1340 C C . ASP A 1 187 ? -4.080 6.598 -8.976 1.00 91.75 187 ASP A C 1
ATOM 1342 O O . ASP A 1 187 ? -4.192 6.080 -7.864 1.00 91.75 187 ASP A O 1
ATOM 1346 N N . ALA A 1 188 ? -5.149 6.923 -9.704 1.00 93.69 188 ALA A N 1
ATOM 1347 C CA . ALA A 1 188 ? -6.521 6.763 -9.232 1.00 93.69 188 ALA A CA 1
ATOM 1348 C C . ALA A 1 188 ? -6.926 5.306 -8.934 1.00 93.69 188 ALA A C 1
ATOM 1350 O O . ALA A 1 188 ? -7.994 5.083 -8.358 1.00 93.69 188 ALA A O 1
ATOM 1351 N N . SER A 1 189 ? -6.111 4.312 -9.307 1.00 94.94 189 SER A N 1
ATOM 1352 C CA . SER A 1 189 ? -6.382 2.917 -8.967 1.00 94.94 189 SER A CA 1
ATOM 1353 C C . SER A 1 189 ? -6.141 2.598 -7.492 1.00 94.94 189 SER A C 1
ATOM 1355 O O . SER A 1 189 ? -6.719 1.627 -7.000 1.00 94.94 189 SER A O 1
ATOM 1357 N N . PHE A 1 190 ? -5.370 3.415 -6.765 1.00 96.62 190 PHE A N 1
ATOM 1358 C CA . PHE A 1 190 ? -5.237 3.326 -5.310 1.00 96.62 190 PHE A CA 1
ATOM 1359 C C . PHE A 1 190 ? -6.520 3.825 -4.641 1.00 96.62 190 PHE A C 1
ATOM 1361 O O . PHE A 1 190 ? -6.729 5.014 -4.424 1.00 96.62 190 PHE A O 1
ATOM 1368 N N . ALA A 1 191 ? -7.420 2.894 -4.344 1.00 97.81 191 ALA A N 1
ATOM 1369 C CA . ALA A 1 191 ? -8.813 3.193 -4.030 1.00 97.81 191 ALA A CA 1
ATOM 1370 C C . ALA A 1 191 ? -9.106 3.299 -2.524 1.00 97.81 191 ALA A C 1
ATOM 1372 O O . ALA A 1 191 ? -10.135 3.854 -2.131 1.00 97.81 191 ALA A O 1
ATOM 1373 N N . GLY A 1 192 ? -8.235 2.773 -1.663 1.00 98.19 192 GLY A N 1
ATOM 1374 C CA . GLY A 1 192 ? -8.416 2.879 -0.218 1.00 98.19 192 GLY A CA 1
ATOM 1375 C C . GLY A 1 192 ? -7.413 2.078 0.596 1.00 98.19 192 GLY A C 1
ATOM 1376 O O . GLY A 1 192 ? -6.757 1.165 0.096 1.00 98.19 192 GLY A O 1
ATOM 1377 N N . PHE A 1 193 ? -7.320 2.403 1.880 1.00 98.62 193 PHE A N 1
ATOM 1378 C CA . PHE A 1 193 ? -6.310 1.837 2.764 1.00 98.62 193 PHE A CA 1
ATOM 1379 C C . PHE A 1 193 ? -6.874 1.529 4.142 1.00 98.62 193 PHE A C 1
ATOM 1381 O O . PHE A 1 193 ? -7.567 2.343 4.741 1.00 98.62 193 PHE A O 1
ATOM 1388 N N . SER A 1 194 ? -6.530 0.373 4.690 1.00 98.69 194 SER A N 1
ATOM 1389 C CA . SER A 1 194 ? -6.547 0.194 6.134 1.00 98.69 194 SER A CA 1
ATOM 1390 C C . SER A 1 194 ? -5.319 0.874 6.733 1.00 98.69 194 SER A C 1
ATOM 1392 O O . SER A 1 194 ? -4.244 0.872 6.136 1.00 98.69 194 SER A O 1
ATOM 1394 N N . VAL A 1 195 ? -5.455 1.407 7.938 1.00 98.19 195 VAL A N 1
ATOM 1395 C CA . VAL A 1 195 ? -4.370 2.051 8.681 1.00 98.19 195 VAL A CA 1
ATOM 1396 C C . VAL A 1 195 ? -4.225 1.346 10.019 1.00 98.19 195 VAL A C 1
ATOM 1398 O O . VAL A 1 195 ? -5.204 1.155 10.745 1.00 98.19 195 VAL A O 1
ATOM 1401 N N . THR A 1 196 ? -3.006 0.938 10.357 1.00 96.00 196 THR A N 1
ATOM 1402 C CA . THR A 1 196 ? -2.691 0.318 11.647 1.00 96.00 196 THR A CA 1
ATOM 1403 C C . THR A 1 196 ? -1.650 1.123 12.416 1.00 96.00 196 THR A C 1
ATOM 1405 O O . THR A 1 196 ? -1.366 2.272 12.094 1.00 96.00 196 THR A O 1
ATOM 1408 N N . ILE A 1 197 ? -1.150 0.556 13.510 1.00 93.25 197 ILE A N 1
ATOM 1409 C CA . ILE A 1 197 ? -0.115 1.148 14.353 1.00 93.25 197 ILE A CA 1
ATOM 1410 C C . ILE A 1 197 ? 1.106 1.539 13.492 1.00 93.25 197 ILE A C 1
ATOM 1412 O O . ILE A 1 197 ? 1.503 0.758 12.624 1.00 93.25 197 ILE A O 1
ATOM 1416 N N . PRO A 1 198 ? 1.711 2.714 13.743 1.00 94.12 198 PRO A N 1
ATOM 1417 C CA . PRO A 1 198 ? 1.321 3.748 14.716 1.00 94.12 198 PRO A CA 1
ATOM 1418 C C . PRO A 1 198 ? 0.399 4.844 14.139 1.00 94.12 198 PRO A C 1
ATOM 1420 O O . PRO A 1 198 ? 0.105 5.825 14.815 1.00 94.12 198 PRO A O 1
ATOM 1423 N N . HIS A 1 199 ? -0.108 4.663 12.923 1.00 96.56 199 HIS A N 1
ATOM 1424 C CA . HIS A 1 199 ? -0.556 5.746 12.041 1.00 96.56 199 HIS A CA 1
ATOM 1425 C C . HIS A 1 199 ? -2.014 6.168 12.161 1.00 96.56 199 HIS A C 1
ATOM 1427 O O . HIS A 1 199 ? -2.429 7.114 11.502 1.00 96.56 199 HIS A O 1
ATOM 1433 N N . LYS A 1 200 ? -2.816 5.509 13.003 1.00 96.44 200 LYS A N 1
ATOM 1434 C CA . LYS A 1 200 ? -4.269 5.758 13.052 1.00 96.44 200 LYS A CA 1
ATOM 1435 C C . LYS A 1 200 ? -4.651 7.202 13.402 1.00 96.44 200 LYS A C 1
ATOM 1437 O O . LYS A 1 200 ? -5.715 7.660 13.005 1.00 96.44 200 LYS A O 1
ATOM 1442 N N . GLN A 1 201 ? -3.815 7.906 14.165 1.00 94.50 201 GLN A N 1
ATOM 1443 C CA . GLN A 1 201 ? -4.053 9.316 14.495 1.00 94.50 201 GLN A CA 1
ATOM 1444 C C . GLN A 1 201 ? -3.555 10.234 13.374 1.00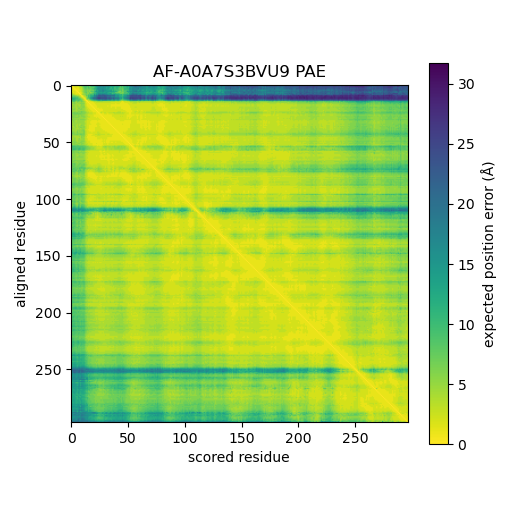 94.50 201 GLN A C 1
ATOM 1446 O O . GLN A 1 201 ? -4.326 11.052 12.893 1.00 94.50 201 GLN A O 1
ATOM 1451 N N . ALA A 1 202 ? -2.325 10.027 12.887 1.00 96.06 202 ALA A N 1
ATOM 1452 C CA . ALA A 1 202 ? -1.761 10.798 11.775 1.00 96.06 202 ALA A CA 1
ATOM 1453 C C . ALA A 1 202 ? -2.622 10.714 10.500 1.00 96.06 202 ALA A C 1
ATOM 1455 O O . ALA A 1 202 ? -2.810 11.704 9.806 1.00 96.06 202 ALA A O 1
ATOM 1456 N N . ALA A 1 203 ? -3.240 9.560 10.229 1.00 97.50 203 ALA A N 1
ATOM 1457 C CA . ALA A 1 203 ? -4.135 9.390 9.086 1.00 97.50 203 ALA A CA 1
ATOM 1458 C C . ALA A 1 203 ? -5.387 10.285 9.127 1.00 97.50 203 ALA A C 1
ATOM 1460 O O . ALA A 1 203 ? -6.004 10.492 8.084 1.00 97.50 203 ALA A O 1
ATOM 1461 N N . MET A 1 204 ? -5.774 10.822 10.292 1.00 97.75 204 MET A N 1
ATOM 1462 C CA . MET A 1 204 ? -6.861 11.804 10.372 1.00 97.75 204 MET A CA 1
ATOM 1463 C C . MET A 1 204 ? -6.504 13.096 9.642 1.00 97.75 204 MET A C 1
ATOM 1465 O O . MET A 1 204 ? -7.354 13.664 8.967 1.00 97.75 204 MET A O 1
ATOM 1469 N N . GLU A 1 205 ? -5.247 13.528 9.749 1.00 97.44 205 GLU A N 1
ATOM 1470 C CA . GLU A 1 205 ? -4.744 14.764 9.140 1.00 97.44 205 GLU A CA 1
ATOM 1471 C C . GLU A 1 205 ? -4.678 14.655 7.609 1.00 97.44 205 GLU A C 1
ATOM 1473 O O . GLU A 1 205 ? -4.736 15.659 6.907 1.00 97.44 205 GLU A O 1
ATOM 1478 N N . CYS A 1 206 ? -4.637 13.429 7.079 1.00 97.44 206 CYS A N 1
ATOM 1479 C CA . CYS A 1 206 ? -4.680 13.149 5.644 1.00 97.44 206 CYS A CA 1
ATOM 1480 C C . CYS A 1 206 ? -6.108 13.118 5.063 1.00 97.44 206 CYS A C 1
ATOM 1482 O O . CYS A 1 206 ? -6.281 12.914 3.859 1.00 97.44 206 CYS A O 1
ATOM 1484 N N . CYS A 1 207 ? -7.144 13.241 5.898 1.00 98.12 207 CYS A N 1
ATOM 1485 C CA . CYS A 1 207 ? -8.535 13.142 5.468 1.00 98.12 207 CYS A CA 1
ATOM 1486 C C . CYS A 1 207 ? -9.129 14.524 5.198 1.00 98.12 207 CYS A C 1
ATOM 1488 O O . CYS A 1 207 ? -9.114 15.402 6.054 1.00 98.12 207 CYS A O 1
ATOM 1490 N N . ALA A 1 208 ? -9.761 14.683 4.039 1.00 97.94 208 ALA A N 1
ATOM 1491 C CA . ALA A 1 208 ? -10.544 15.877 3.731 1.00 97.94 208 ALA A CA 1
ATOM 1492 C C . ALA A 1 208 ? -11.959 15.821 4.340 1.00 97.94 208 ALA A C 1
ATOM 1494 O O . ALA A 1 208 ? -12.650 16.834 4.415 1.00 97.94 208 ALA A O 1
ATOM 1495 N N . GLU A 1 209 ? -12.406 14.639 4.770 1.00 98.25 209 GLU A N 1
ATOM 1496 C CA . GLU A 1 209 ? -13.623 14.445 5.558 1.00 98.25 209 GLU A CA 1
ATOM 1497 C C . GLU A 1 209 ? -13.429 13.279 6.528 1.00 98.25 209 GLU A C 1
ATOM 1499 O O . GLU A 1 209 ? -12.840 12.254 6.177 1.00 98.25 209 GLU A O 1
ATOM 1504 N N . LEU A 1 210 ? -13.959 13.411 7.739 1.00 98.56 210 LEU A N 1
ATOM 1505 C CA . LEU A 1 210 ? -13.995 12.341 8.727 1.00 98.56 210 LEU A CA 1
ATOM 1506 C C . LEU A 1 210 ? -15.434 11.884 8.937 1.00 98.56 210 LEU A C 1
ATOM 1508 O O . LEU A 1 210 ? -16.365 12.685 8.978 1.00 98.56 210 LEU A O 1
ATOM 1512 N N . ASP A 1 211 ? -15.620 10.579 9.082 1.00 97.88 211 ASP A N 1
ATOM 1513 C CA . ASP A 1 211 ? -16.859 10.044 9.625 1.00 97.88 211 ASP A CA 1
ATOM 1514 C C . ASP A 1 211 ? -17.062 10.539 11.075 1.00 97.88 211 ASP A C 1
ATOM 1516 O O . ASP A 1 211 ? -16.096 10.529 11.848 1.00 97.88 211 ASP A O 1
ATOM 1520 N N . PRO A 1 212 ? -18.289 10.918 11.492 1.00 95.38 212 PRO A N 1
ATOM 1521 C CA . PRO A 1 212 ? -18.538 11.439 12.841 1.00 95.38 212 PRO A CA 1
ATOM 1522 C C . PRO A 1 212 ? -18.105 10.497 13.973 1.00 95.38 212 PRO A C 1
ATOM 1524 O O . PRO A 1 212 ? -17.768 10.941 15.075 1.00 95.38 212 PRO A O 1
ATOM 1527 N N . LEU A 1 213 ? -18.122 9.177 13.747 1.00 92.81 213 LEU A N 1
ATOM 1528 C CA . LEU A 1 213 ? -17.598 8.218 14.718 1.00 92.81 213 LEU A CA 1
ATOM 1529 C C . LEU A 1 213 ? -16.068 8.271 14.774 1.00 92.81 213 LEU A C 1
ATOM 1531 O O . LEU A 1 213 ? -15.510 8.265 15.868 1.00 92.81 213 LEU A O 1
ATOM 1535 N N . ALA A 1 214 ? -15.394 8.350 13.626 1.00 96.00 214 ALA A N 1
ATOM 1536 C CA . ALA A 1 214 ? -13.935 8.433 13.559 1.00 96.00 214 ALA A CA 1
ATOM 1537 C C . ALA A 1 214 ? -13.396 9.723 14.199 1.00 96.00 214 ALA A C 1
ATOM 1539 O O . ALA A 1 214 ? -12.415 9.666 14.943 1.00 96.00 214 ALA A O 1
ATOM 1540 N N . GLU A 1 215 ? -14.066 10.856 13.965 1.00 95.69 215 GLU A N 1
ATOM 1541 C CA . GLU A 1 215 ? -13.741 12.149 14.581 1.00 95.69 215 GLU A CA 1
ATOM 1542 C C . GLU A 1 215 ? -13.838 12.076 16.109 1.00 95.69 215 GLU A C 1
ATOM 1544 O O . GLU A 1 215 ? -12.874 12.375 16.810 1.00 95.69 215 GLU A O 1
ATOM 1549 N N . ARG A 1 216 ? -14.962 11.571 16.632 1.00 91.75 216 ARG A N 1
ATOM 1550 C CA . ARG A 1 216 ? -15.178 11.402 18.077 1.00 91.75 216 ARG A CA 1
ATOM 1551 C C . ARG A 1 216 ? -14.200 10.424 18.728 1.00 91.75 216 ARG A C 1
ATOM 1553 O O . ARG A 1 216 ? -13.818 10.623 19.875 1.00 91.75 216 ARG A O 1
ATOM 1560 N N . ILE A 1 217 ? -13.808 9.363 18.023 1.00 94.00 217 ILE A N 1
ATOM 1561 C CA . ILE A 1 217 ? -12.777 8.429 18.500 1.00 94.00 217 ILE A CA 1
ATOM 1562 C C . ILE A 1 217 ? -11.395 9.102 18.516 1.00 94.00 217 ILE A C 1
ATOM 1564 O O . ILE A 1 217 ? -10.541 8.754 19.337 1.00 94.00 217 ILE A O 1
ATOM 1568 N N . GLY A 1 218 ? -11.143 10.042 17.605 1.00 94.62 218 GLY A N 1
ATOM 1569 C CA . GLY A 1 218 ? -9.815 10.607 17.398 1.00 94.62 218 GLY A CA 1
ATOM 1570 C C . GLY A 1 218 ? -8.847 9.598 16.775 1.00 94.62 218 GLY A C 1
ATOM 1571 O O . GLY A 1 218 ? -7.669 9.573 17.140 1.00 94.62 218 GLY A O 1
ATOM 1572 N N . ALA A 1 219 ? -9.343 8.713 15.900 1.00 95.88 219 ALA A N 1
ATOM 1573 C CA . ALA A 1 219 ? -8.513 7.787 15.129 1.00 95.88 219 ALA A CA 1
ATOM 1574 C C . ALA A 1 219 ? -9.223 7.273 13.865 1.00 95.88 219 ALA A C 1
ATOM 1576 O O . ALA A 1 219 ? -10.387 6.870 13.916 1.00 95.88 219 ALA A O 1
ATOM 1577 N N . VAL A 1 220 ? -8.479 7.161 12.765 1.00 98.12 220 VAL A N 1
ATOM 1578 C CA . VAL A 1 220 ? -8.904 6.567 11.489 1.00 98.12 220 VAL A CA 1
ATOM 1579 C C . VAL A 1 220 ? -8.151 5.259 11.255 1.00 98.12 220 VAL A C 1
ATOM 1581 O O . VAL A 1 220 ? -6.928 5.210 11.333 1.00 98.12 220 VAL A O 1
ATOM 1584 N N . ASN A 1 221 ? -8.878 4.181 10.956 1.00 98.00 221 ASN A N 1
ATOM 1585 C CA . ASN A 1 221 ? -8.286 2.896 10.555 1.00 98.00 221 ASN A CA 1
ATOM 1586 C C . ASN A 1 221 ? -8.639 2.512 9.107 1.00 98.00 221 ASN A C 1
ATOM 1588 O O . ASN A 1 221 ? -8.182 1.476 8.633 1.00 98.00 221 ASN A O 1
ATOM 1592 N N . THR A 1 222 ? -9.482 3.297 8.434 1.00 98.56 222 THR A N 1
ATOM 1593 C CA . THR A 1 222 ? -9.990 3.015 7.089 1.00 98.56 222 THR A CA 1
ATOM 1594 C C . THR A 1 222 ? -10.068 4.318 6.298 1.00 98.56 222 THR A C 1
ATOM 1596 O O . THR A 1 222 ? -10.836 5.209 6.642 1.00 98.56 222 THR A O 1
ATOM 1599 N N . LEU A 1 223 ? -9.289 4.419 5.231 1.00 98.69 223 LEU A N 1
ATOM 1600 C CA . LEU A 1 223 ? -9.278 5.514 4.270 1.00 98.69 223 LEU A CA 1
ATOM 1601 C C . LEU A 1 223 ? -9.982 5.057 2.996 1.00 98.69 223 LEU A C 1
ATOM 1603 O O . LEU A 1 223 ? -9.629 4.024 2.424 1.00 98.69 223 LEU A O 1
ATOM 1607 N N . VAL A 1 224 ? -10.951 5.836 2.529 1.00 98.44 224 VAL A N 1
ATOM 1608 C CA . VAL A 1 224 ? -11.648 5.592 1.261 1.00 98.44 224 VAL A CA 1
ATOM 1609 C C . VAL A 1 224 ? -11.394 6.771 0.338 1.00 98.44 224 VAL A C 1
ATOM 1611 O O . VAL A 1 224 ? -11.707 7.908 0.698 1.00 98.44 224 VAL A O 1
ATOM 1614 N N . ARG A 1 225 ? -10.837 6.506 -0.849 1.00 98.25 225 ARG A N 1
ATOM 1615 C CA . ARG A 1 225 ? -10.632 7.546 -1.859 1.00 98.25 225 ARG A CA 1
ATOM 1616 C C . ARG A 1 225 ? -11.977 7.942 -2.461 1.00 98.25 225 ARG A C 1
ATOM 1618 O O . ARG A 1 225 ? -12.754 7.087 -2.887 1.00 98.25 225 ARG A O 1
ATOM 1625 N N . ARG A 1 226 ? -12.260 9.239 -2.472 1.00 97.19 226 ARG A N 1
ATOM 1626 C CA . ARG A 1 226 ? -13.464 9.841 -3.048 1.00 97.19 226 ARG A CA 1
ATOM 1627 C C . ARG A 1 226 ? -13.264 10.101 -4.542 1.00 97.19 226 ARG A C 1
ATOM 1629 O O . ARG A 1 226 ? -12.154 10.028 -5.066 1.00 97.19 226 ARG A O 1
ATOM 1636 N N . ALA A 1 227 ? -14.360 10.403 -5.237 1.00 94.94 227 ALA A N 1
ATOM 1637 C CA . ALA A 1 227 ? -14.340 10.674 -6.676 1.00 94.94 227 ALA A CA 1
ATOM 1638 C C . ALA A 1 227 ? -13.503 11.913 -7.048 1.00 94.94 227 ALA A C 1
ATOM 1640 O O . ALA A 1 227 ? -12.940 11.959 -8.136 1.00 94.94 227 ALA A O 1
ATOM 1641 N N . ASP A 1 228 ? -13.390 12.883 -6.136 1.00 95.25 228 ASP A N 1
ATOM 1642 C CA . ASP A 1 228 ? -12.543 14.075 -6.274 1.00 95.25 228 ASP A CA 1
ATOM 1643 C C . ASP A 1 228 ? -11.051 13.806 -5.982 1.00 95.25 228 ASP A C 1
ATOM 1645 O O . ASP A 1 228 ? -10.237 14.721 -6.036 1.00 95.25 228 ASP A O 1
ATOM 1649 N N . GLY A 1 229 ? -10.687 12.558 -5.668 1.00 94.94 229 GLY A N 1
ATOM 1650 C CA . GLY A 1 229 ? -9.322 12.129 -5.367 1.00 94.94 229 GLY A CA 1
ATOM 1651 C C . GLY A 1 229 ? -8.901 12.272 -3.905 1.00 94.94 229 GLY A C 1
ATOM 1652 O O . GLY A 1 229 ? -7.910 11.664 -3.505 1.00 94.94 229 GLY A O 1
ATOM 1653 N N . THR A 1 230 ? -9.671 12.991 -3.091 1.00 96.88 230 THR A N 1
ATOM 1654 C CA . THR A 1 230 ? -9.388 13.167 -1.661 1.00 96.88 230 THR A CA 1
ATOM 1655 C C . THR A 1 230 ? -9.809 11.944 -0.839 1.00 96.88 230 THR A C 1
ATOM 1657 O O . THR A 1 230 ? -10.567 11.093 -1.308 1.00 96.88 230 THR A O 1
ATOM 1660 N N . PHE A 1 231 ? -9.365 11.844 0.416 1.00 98.38 231 PHE A N 1
ATOM 1661 C CA . PHE A 1 231 ? -9.716 10.720 1.289 1.00 98.38 231 PHE A CA 1
ATOM 1662 C C . PHE A 1 231 ? -10.770 11.083 2.333 1.00 98.38 231 PHE A C 1
ATOM 1664 O O . PHE A 1 231 ? -10.701 12.137 2.969 1.00 98.38 231 PHE A O 1
ATOM 1671 N N . LYS A 1 232 ? -11.716 10.158 2.540 1.00 98.62 232 LYS A N 1
ATOM 1672 C CA . LYS A 1 232 ? -12.597 10.137 3.708 1.00 98.62 232 LYS A CA 1
ATOM 1673 C C . LYS A 1 232 ? -12.138 9.079 4.707 1.00 98.62 232 LYS A C 1
ATOM 1675 O O . LYS A 1 232 ? -11.920 7.924 4.329 1.00 98.62 232 LYS A O 1
ATOM 1680 N N . GLY A 1 233 ? -12.017 9.476 5.969 1.00 98.62 233 GLY A N 1
ATOM 1681 C CA . GLY A 1 233 ? -11.570 8.624 7.067 1.00 98.62 233 GLY A CA 1
ATOM 1682 C C . GLY A 1 233 ? -12.723 8.015 7.856 1.00 98.62 233 GLY A C 1
ATOM 1683 O O . GLY A 1 233 ? -13.654 8.710 8.253 1.00 98.62 233 GLY A O 1
ATOM 1684 N N . TYR A 1 234 ? -12.629 6.719 8.134 1.00 98.56 234 TYR A N 1
ATOM 1685 C CA . TYR A 1 234 ? -13.569 5.954 8.948 1.00 98.56 234 TYR A CA 1
ATOM 1686 C C . TYR A 1 234 ? -12.837 5.181 10.050 1.00 98.56 234 TYR A C 1
ATOM 1688 O O . TYR A 1 234 ? -11.629 4.920 9.977 1.00 98.56 234 TYR A O 1
ATOM 1696 N N . ASN A 1 235 ? -13.601 4.761 11.060 1.00 97.69 235 ASN A N 1
ATOM 1697 C CA . ASN A 1 235 ? -13.140 3.850 12.097 1.00 97.69 235 ASN A CA 1
ATOM 1698 C C . ASN A 1 235 ? -14.055 2.624 12.172 1.00 97.69 235 ASN A C 1
ATOM 1700 O O . ASN A 1 235 ? -15.214 2.719 12.569 1.00 97.69 235 ASN A O 1
ATOM 1704 N N . THR A 1 236 ? -13.519 1.468 11.795 1.00 96.44 236 THR A N 1
ATOM 1705 C CA . THR A 1 236 ? -14.207 0.171 11.854 1.00 96.44 236 THR A CA 1
ATOM 1706 C C . THR A 1 236 ? -13.758 -0.685 13.039 1.00 96.44 236 THR A C 1
ATOM 1708 O O . THR A 1 236 ? -14.381 -1.706 13.318 1.00 96.44 236 THR A O 1
ATOM 1711 N N . ASP A 1 237 ? -12.721 -0.271 13.780 1.00 95.44 237 ASP A N 1
ATOM 1712 C CA . ASP A 1 237 ? -12.259 -1.002 14.967 1.00 95.44 237 ASP A CA 1
ATOM 1713 C C . ASP A 1 237 ? -13.317 -0.986 16.072 1.00 95.44 237 ASP A C 1
ATOM 1715 O O . ASP A 1 237 ? -13.488 -1.981 16.771 1.00 95.44 237 ASP A O 1
ATOM 1719 N N . SER A 1 238 ? -14.013 0.144 16.244 1.00 93.81 238 SER A N 1
ATOM 1720 C CA . SER A 1 238 ? -14.951 0.341 17.354 1.00 93.81 238 SER A CA 1
ATOM 1721 C C . SER A 1 238 ? -16.094 -0.672 17.315 1.00 93.81 238 SER A C 1
ATOM 1723 O O . SER A 1 238 ? -16.286 -1.434 18.263 1.00 93.81 238 SER A O 1
ATOM 1725 N N . SER A 1 239 ? -16.806 -0.743 16.187 1.00 92.19 239 SER A N 1
ATOM 1726 C CA . SER A 1 239 ? -17.911 -1.685 16.009 1.00 92.19 239 SER A CA 1
ATOM 1727 C C . SER A 1 239 ? -17.433 -3.136 15.997 1.00 92.19 239 SER A C 1
ATOM 1729 O O . SER A 1 239 ? -18.097 -3.991 16.579 1.00 92.19 239 SER A O 1
ATOM 1731 N N . ALA A 1 240 ? -16.270 -3.419 15.400 1.00 93.69 240 ALA A N 1
ATOM 1732 C CA . ALA A 1 240 ? -15.710 -4.767 15.362 1.00 93.69 240 ALA A CA 1
ATOM 1733 C C . ALA A 1 240 ? -15.339 -5.284 16.761 1.00 93.69 240 ALA A C 1
ATOM 1735 O O . ALA A 1 240 ? -15.700 -6.404 17.120 1.00 93.69 240 ALA A O 1
ATOM 1736 N N . ALA A 1 241 ? -14.645 -4.474 17.565 1.00 93.88 241 ALA A N 1
ATOM 1737 C CA . ALA A 1 241 ? -14.199 -4.874 18.895 1.00 93.88 241 ALA A CA 1
ATOM 1738 C C . ALA A 1 241 ? -15.377 -5.030 19.864 1.00 93.88 241 ALA A C 1
ATOM 1740 O O . ALA A 1 241 ? -15.467 -6.036 20.565 1.00 93.88 241 ALA A O 1
ATOM 1741 N N . VAL A 1 242 ? -16.309 -4.073 19.864 1.00 93.25 242 VAL A N 1
ATOM 1742 C CA . VAL A 1 242 ? -17.523 -4.145 20.689 1.00 93.25 242 VAL A CA 1
ATOM 1743 C C . VAL A 1 242 ? -18.388 -5.331 20.279 1.00 93.25 242 VAL A C 1
ATOM 1745 O O . VAL A 1 242 ? -18.745 -6.135 21.135 1.00 93.25 242 VAL A O 1
ATOM 1748 N N . GLY A 1 243 ? -18.659 -5.500 18.983 1.00 93.81 243 GLY A N 1
ATOM 1749 C CA . GLY A 1 243 ? -19.478 -6.605 18.487 1.00 93.81 243 GLY A CA 1
ATOM 1750 C C . GLY A 1 243 ? -18.883 -7.974 18.821 1.00 93.81 243 GLY A C 1
ATOM 1751 O O . GLY A 1 243 ? -19.610 -8.879 19.223 1.00 93.81 243 GLY A O 1
ATOM 1752 N N . ALA A 1 244 ? -17.557 -8.128 18.742 1.00 94.62 244 ALA A N 1
ATOM 1753 C CA . ALA A 1 244 ? -16.888 -9.363 19.152 1.00 94.62 244 ALA A CA 1
ATOM 1754 C C . ALA A 1 244 ? -17.094 -9.675 20.645 1.00 94.62 244 ALA A C 1
ATOM 1756 O O . ALA A 1 244 ? -17.325 -10.830 21.005 1.00 94.62 244 ALA A O 1
ATOM 1757 N N . ILE A 1 245 ? -17.050 -8.656 21.509 1.00 94.12 245 ILE A N 1
ATOM 1758 C CA . ILE A 1 245 ? -17.313 -8.807 22.946 1.00 94.12 245 ILE A CA 1
ATOM 1759 C C . ILE A 1 245 ? -18.785 -9.155 23.186 1.00 94.12 245 ILE A C 1
ATOM 1761 O O . ILE A 1 245 ? -19.071 -10.071 23.952 1.00 94.12 245 ILE A O 1
ATOM 1765 N N . GLU A 1 246 ? -19.719 -8.475 22.520 1.00 93.75 246 GLU A N 1
ATOM 1766 C CA . GLU A 1 246 ? -21.154 -8.754 22.647 1.00 93.75 246 GLU A CA 1
ATOM 1767 C C . GLU A 1 246 ? -21.473 -10.201 22.255 1.00 93.75 246 GLU A C 1
ATOM 1769 O O . GLU A 1 246 ? -22.134 -10.911 23.013 1.00 93.75 246 GLU A O 1
ATOM 1774 N N . VAL A 1 247 ? -20.932 -10.677 21.127 1.00 94.50 247 VAL A N 1
ATOM 1775 C CA . VAL A 1 247 ? -21.072 -12.074 20.682 1.00 94.50 247 VAL A CA 1
ATOM 1776 C C . VAL A 1 247 ? -20.500 -13.042 21.717 1.00 94.50 247 VAL A C 1
ATOM 1778 O O . VAL A 1 247 ? -21.162 -14.017 22.072 1.00 94.50 247 VAL A O 1
ATOM 1781 N N . ALA A 1 248 ? -19.308 -12.764 22.249 1.00 93.88 248 ALA A N 1
ATOM 1782 C CA . ALA A 1 248 ? -18.682 -13.606 23.270 1.00 93.88 248 ALA A CA 1
ATOM 1783 C C . ALA A 1 248 ? -19.485 -13.658 24.585 1.00 93.88 248 ALA A C 1
ATOM 1785 O O . ALA A 1 248 ? -19.388 -14.635 25.325 1.00 93.88 248 ALA A O 1
ATOM 1786 N N . LEU A 1 249 ? -20.294 -12.633 24.866 1.00 92.94 249 LEU A N 1
ATOM 1787 C CA . LEU A 1 249 ? -21.160 -12.542 26.043 1.00 92.94 249 LEU A CA 1
ATOM 1788 C C . LEU A 1 249 ? -22.601 -13.025 25.791 1.00 92.94 249 LEU A C 1
ATOM 1790 O O . LEU A 1 249 ? -23.457 -12.847 26.658 1.00 92.94 249 LEU A O 1
ATOM 1794 N N . GLY A 1 250 ? -22.877 -13.649 24.642 1.00 91.00 250 GLY A N 1
ATOM 1795 C CA . GLY A 1 250 ? -24.182 -14.243 24.325 1.00 91.00 250 GLY A CA 1
ATOM 1796 C C . GLY A 1 250 ? -25.083 -13.403 23.414 1.00 91.00 250 GLY A C 1
ATOM 1797 O O . GLY A 1 250 ? -26.216 -13.801 23.164 1.00 91.00 250 GLY A O 1
ATOM 1798 N N . GLY A 1 251 ? -24.598 -12.274 22.890 1.00 86.12 251 GLY A N 1
ATOM 1799 C CA . GLY A 1 251 ? -25.219 -11.544 21.778 1.00 86.12 251 GLY A CA 1
ATOM 1800 C C . GLY A 1 251 ? -26.439 -10.683 22.117 1.00 86.12 251 GLY A C 1
ATOM 1801 O O . GLY A 1 251 ? -27.094 -10.193 21.199 1.00 86.12 251 GLY A O 1
ATOM 1802 N N . ALA A 1 252 ? -26.763 -10.482 23.398 1.00 85.25 252 ALA A N 1
ATOM 1803 C CA . ALA A 1 252 ? -27.819 -9.547 23.791 1.00 85.25 252 ALA A CA 1
ATOM 1804 C C . ALA A 1 252 ? -27.386 -8.091 23.526 1.00 85.25 252 ALA A C 1
ATOM 1806 O O . ALA A 1 252 ? -26.240 -7.720 23.777 1.00 85.25 252 ALA A O 1
ATOM 1807 N N . ALA A 1 253 ? -28.298 -7.264 23.007 1.00 79.31 253 ALA A N 1
ATOM 1808 C CA . ALA A 1 253 ? -27.984 -5.906 22.548 1.00 79.31 253 ALA A CA 1
ATOM 1809 C C . ALA A 1 253 ? -27.583 -4.938 23.681 1.00 79.31 253 ALA A C 1
ATOM 1811 O O . ALA A 1 253 ? -26.883 -3.958 23.435 1.00 79.31 253 ALA A O 1
ATOM 1812 N N . ASP A 1 254 ? -28.023 -5.225 24.902 1.00 88.06 254 ASP A N 1
ATOM 1813 C CA . ASP A 1 254 ? -27.823 -4.480 26.148 1.00 88.06 254 ASP A CA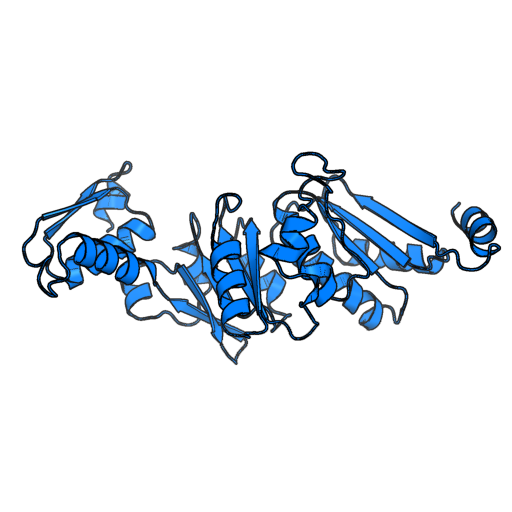 1
ATOM 1814 C C . ASP A 1 254 ? -26.773 -5.135 27.063 1.00 88.06 254 ASP A C 1
ATOM 1816 O O . ASP A 1 254 ? -26.567 -4.719 28.201 1.00 88.06 254 ASP A O 1
ATOM 1820 N N . VAL A 1 255 ? -26.057 -6.156 26.576 1.00 93.00 255 VAL A N 1
ATOM 1821 C CA . VAL A 1 255 ? -25.169 -6.983 27.408 1.00 93.00 255 VAL A CA 1
ATOM 1822 C C . VAL A 1 255 ? -24.033 -6.202 28.077 1.00 93.00 255 VAL A C 1
ATOM 1824 O O . VAL A 1 255 ? -23.452 -6.690 29.045 1.00 93.00 255 VAL A O 1
ATOM 1827 N N . LEU A 1 256 ? -23.698 -5.009 27.583 1.00 93.69 256 LEU A N 1
ATOM 1828 C CA . LEU A 1 256 ? -22.647 -4.150 28.133 1.00 93.69 256 LEU A CA 1
ATOM 1829 C C . LEU A 1 256 ? -23.169 -3.056 29.076 1.00 93.69 256 LEU A C 1
ATOM 1831 O O . LEU A 1 256 ? -22.363 -2.435 29.772 1.00 93.69 256 LEU A O 1
ATOM 1835 N N . GLU A 1 257 ? -24.482 -2.839 29.151 1.00 95.62 257 GLU A N 1
ATOM 1836 C CA . GLU A 1 257 ? -25.064 -1.732 29.906 1.00 95.62 257 GLU A CA 1
ATOM 1837 C C . GLU A 1 257 ? -24.738 -1.841 31.407 1.00 95.62 257 GLU A C 1
ATOM 1839 O O . GLU A 1 257 ? -24.914 -2.880 32.049 1.00 95.62 257 GLU A O 1
ATOM 1844 N N . GLY A 1 258 ? -24.164 -0.774 31.972 1.00 94.50 258 GLY A N 1
ATOM 1845 C CA . GLY A 1 258 ? -23.757 -0.695 33.379 1.00 94.50 258 GLY A CA 1
ATOM 1846 C C . GLY A 1 258 ? -22.558 -1.574 33.769 1.00 94.50 258 GLY A C 1
ATOM 1847 O O . GLY A 1 258 ? -22.070 -1.482 34.909 1.00 94.50 258 GLY A O 1
ATOM 1848 N N . ARG A 1 259 ? -22.032 -2.403 32.859 1.00 94.81 259 ARG A N 1
ATOM 1849 C CA . ARG A 1 259 ? -20.920 -3.314 33.159 1.00 94.81 259 ARG A CA 1
ATOM 1850 C C . ARG A 1 259 ? -19.586 -2.571 33.214 1.00 94.81 259 ARG A C 1
ATOM 1852 O O . ARG A 1 259 ? -19.332 -1.708 32.376 1.00 94.81 259 ARG A O 1
ATOM 1859 N N . PRO A 1 260 ? -18.714 -2.888 34.187 1.00 96.12 260 PRO A N 1
ATOM 1860 C CA . PRO A 1 260 ? -17.366 -2.346 34.199 1.00 96.12 260 PRO A CA 1
ATOM 1861 C C . PRO A 1 260 ? -16.540 -2.962 33.063 1.00 96.12 260 PRO A C 1
ATOM 1863 O O . PRO A 1 260 ? -16.538 -4.180 32.881 1.00 96.12 260 PRO A O 1
ATOM 1866 N N . MET A 1 261 ? -15.812 -2.127 32.327 1.00 95.94 261 MET A N 1
ATOM 1867 C CA . MET A 1 261 ? -14.876 -2.552 31.287 1.00 95.94 261 MET A CA 1
ATOM 1868 C C . MET A 1 261 ? -13.528 -1.873 31.492 1.00 95.94 261 MET A C 1
ATOM 1870 O O . MET A 1 261 ? -13.450 -0.652 31.553 1.00 95.94 261 MET A O 1
ATOM 1874 N N . VAL A 1 262 ? -12.461 -2.665 31.569 1.00 96.19 262 VAL A N 1
ATOM 1875 C CA . VAL A 1 262 ? -11.091 -2.149 31.660 1.00 96.19 262 VAL A CA 1
ATOM 1876 C C . VAL A 1 262 ? -10.444 -2.239 30.282 1.00 96.19 262 VAL A C 1
ATOM 1878 O O . VAL A 1 262 ? -10.238 -3.333 29.761 1.00 96.19 262 VAL A O 1
ATOM 1881 N N . VAL A 1 263 ? -10.124 -1.091 29.691 1.00 96.12 263 VAL A N 1
ATOM 1882 C CA . VAL A 1 263 ? -9.430 -0.979 28.404 1.00 96.12 263 VAL A CA 1
ATOM 1883 C C . VAL A 1 263 ? -7.949 -0.742 28.669 1.00 96.12 263 VAL A C 1
ATOM 1885 O O . VAL A 1 263 ? -7.570 0.262 29.270 1.00 96.12 263 VAL A O 1
ATOM 1888 N N . ILE A 1 264 ? -7.100 -1.666 28.218 1.00 95.31 264 ILE A N 1
ATOM 1889 C CA . ILE A 1 264 ? -5.646 -1.544 28.356 1.00 95.31 264 ILE A CA 1
ATOM 1890 C C . ILE A 1 264 ? -5.068 -0.953 27.065 1.00 95.31 264 ILE A C 1
ATOM 1892 O O . ILE A 1 264 ? -5.082 -1.592 26.014 1.00 95.31 264 ILE A O 1
ATOM 1896 N N . GLY A 1 265 ? -4.526 0.260 27.165 1.00 91.44 265 GLY A N 1
ATOM 1897 C CA . GLY A 1 265 ? -3.927 1.027 26.075 1.00 91.44 265 GLY A CA 1
ATOM 1898 C C . GLY A 1 265 ? -4.771 2.233 25.655 1.00 91.44 265 GLY A C 1
ATOM 1899 O O . GLY A 1 265 ? -5.980 2.128 25.492 1.00 91.44 265 GLY A O 1
ATOM 1900 N N . ALA A 1 266 ? -4.114 3.372 25.417 1.00 91.44 266 ALA A N 1
ATOM 1901 C CA . ALA A 1 266 ? -4.755 4.636 25.013 1.00 91.44 266 ALA A CA 1
ATOM 1902 C C . ALA A 1 266 ? -4.407 5.088 23.572 1.00 91.44 266 ALA A C 1
ATOM 1904 O O . ALA A 1 266 ? -4.503 6.265 23.221 1.00 91.44 266 ALA A O 1
ATOM 1905 N N . GLY A 1 267 ? -3.945 4.155 22.730 1.00 88.62 267 GLY A N 1
ATOM 1906 C CA . GLY A 1 267 ? -3.736 4.386 21.293 1.00 88.62 267 GLY A CA 1
ATOM 1907 C C . GLY A 1 267 ? -5.036 4.277 20.487 1.00 88.62 267 GLY A C 1
ATOM 1908 O O . GLY A 1 267 ? -6.101 4.047 21.052 1.00 88.62 267 GLY A O 1
ATOM 1909 N N . GLY A 1 268 ? -4.957 4.367 19.154 1.00 87.75 268 GLY A N 1
ATOM 1910 C CA . GLY A 1 268 ? -6.146 4.381 18.282 1.00 87.75 268 GLY A CA 1
ATOM 1911 C C . GLY A 1 268 ? -7.123 3.208 18.480 1.00 87.75 268 GLY A C 1
ATOM 1912 O O . GLY A 1 268 ? -8.330 3.418 18.483 1.00 87.75 268 GLY A O 1
ATOM 1913 N N . ALA A 1 269 ? -6.624 1.989 18.724 1.00 89.75 269 ALA A N 1
ATOM 1914 C CA . ALA A 1 269 ? -7.484 0.834 19.016 1.00 89.75 269 ALA A CA 1
ATOM 1915 C C . ALA A 1 269 ? -8.163 0.929 20.398 1.00 89.75 269 ALA A C 1
ATOM 1917 O O . ALA A 1 269 ? -9.343 0.615 20.527 1.00 89.75 269 ALA A O 1
ATOM 1918 N N . GLY A 1 270 ? -7.434 1.399 21.417 1.00 92.06 270 GLY A N 1
ATOM 1919 C CA . GLY A 1 270 ? -7.979 1.619 22.758 1.00 92.06 270 GLY A CA 1
ATOM 1920 C C . GLY A 1 270 ? -9.057 2.700 22.765 1.00 92.06 270 GLY A C 1
ATOM 1921 O O . GLY A 1 270 ? -10.126 2.487 23.325 1.00 92.06 270 GLY A O 1
ATOM 1922 N N . ARG A 1 271 ? -8.824 3.804 22.039 1.00 92.50 271 ARG A N 1
ATOM 1923 C CA . ARG A 1 271 ? -9.812 4.869 21.792 1.00 92.50 271 ARG A CA 1
ATOM 1924 C C . ARG A 1 271 ? -11.085 4.324 21.157 1.00 92.50 271 ARG A C 1
ATOM 1926 O O . ARG A 1 271 ? -12.177 4.584 21.650 1.00 92.50 271 ARG A O 1
ATOM 1933 N N . ALA A 1 272 ? -10.945 3.526 20.099 1.00 93.12 272 ALA A N 1
ATOM 1934 C CA . ALA A 1 272 ? -12.084 2.952 19.392 1.00 93.12 272 ALA A CA 1
ATOM 1935 C C . ALA A 1 272 ? -12.912 2.007 20.280 1.00 93.12 272 ALA A C 1
ATOM 1937 O O . ALA A 1 272 ? -14.143 2.090 20.283 1.00 93.12 272 ALA A O 1
ATOM 1938 N N . LEU A 1 273 ? -12.246 1.144 21.058 1.00 95.12 273 LEU A N 1
ATOM 1939 C CA . LEU A 1 273 ? -12.909 0.232 21.991 1.00 95.12 273 LEU A CA 1
ATOM 1940 C C . LEU A 1 273 ? -13.586 0.986 23.142 1.00 95.12 273 LEU A C 1
ATOM 1942 O O . LEU A 1 273 ? -14.738 0.696 23.449 1.00 95.12 273 LEU A O 1
ATOM 1946 N N . ALA A 1 274 ? -12.905 1.960 23.749 1.00 94.12 274 ALA A N 1
ATOM 1947 C CA . ALA A 1 274 ? -13.461 2.771 24.830 1.00 94.12 274 ALA A CA 1
ATOM 1948 C C . ALA A 1 274 ? -14.708 3.536 24.366 1.00 94.12 274 ALA A C 1
ATOM 1950 O O . ALA A 1 274 ? -15.768 3.398 24.974 1.00 94.12 274 ALA A O 1
ATOM 1951 N N . ALA A 1 275 ? -14.619 4.250 23.240 1.00 92.94 275 ALA A N 1
ATOM 1952 C CA . ALA A 1 275 ? -15.744 4.992 22.675 1.00 92.94 275 ALA A CA 1
ATOM 1953 C C . ALA A 1 275 ? -16.931 4.078 22.333 1.00 92.94 275 ALA A C 1
ATOM 1955 O O . ALA A 1 275 ? -18.078 4.404 22.639 1.00 92.94 275 ALA A O 1
ATOM 1956 N N . GLY A 1 276 ? -16.660 2.915 21.733 1.00 92.94 276 GLY A N 1
ATOM 1957 C CA . GLY A 1 276 ? -17.700 1.952 21.382 1.00 92.94 276 GLY A CA 1
ATOM 1958 C C . GLY A 1 276 ? -18.375 1.340 22.612 1.00 92.94 276 GLY A C 1
ATOM 1959 O O . GLY A 1 276 ? -19.599 1.246 22.660 1.00 92.94 276 GLY A O 1
ATOM 1960 N N . ALA A 1 277 ? -17.596 0.973 23.630 1.00 93.62 277 ALA A N 1
ATOM 1961 C CA . ALA A 1 277 ? -18.115 0.432 24.883 1.00 93.62 277 ALA A CA 1
ATOM 1962 C C . ALA A 1 277 ? -18.957 1.468 25.647 1.00 93.62 277 ALA A C 1
ATOM 1964 O O . ALA A 1 277 ? -20.050 1.148 26.115 1.00 93.62 277 ALA A O 1
ATOM 1965 N N . MET A 1 278 ? -18.501 2.724 25.715 1.00 93.06 278 MET A N 1
ATOM 1966 C CA . MET A 1 278 ? -19.267 3.827 26.312 1.00 93.06 278 MET A CA 1
ATOM 1967 C C . MET A 1 278 ? -20.584 4.073 25.571 1.00 93.06 278 MET A C 1
ATOM 1969 O O . MET A 1 278 ? -21.616 4.264 26.208 1.00 93.06 278 MET A O 1
ATOM 1973 N N . ALA A 1 279 ? -20.581 4.006 24.235 1.00 91.81 279 ALA A N 1
ATOM 1974 C CA . ALA A 1 279 ? -21.798 4.132 23.431 1.00 91.81 279 ALA A CA 1
ATOM 1975 C C . ALA A 1 279 ? -22.817 3.003 23.691 1.00 91.81 279 ALA A C 1
ATOM 1977 O O . ALA A 1 279 ? -24.006 3.192 23.445 1.00 91.81 279 ALA A O 1
ATOM 1978 N N . LYS A 1 280 ? -22.369 1.854 24.213 1.00 93.25 280 LYS A N 1
ATOM 1979 C CA . LYS A 1 280 ? -23.212 0.736 24.670 1.00 93.25 280 LYS A CA 1
ATOM 1980 C C . LYS A 1 280 ? -23.553 0.786 26.167 1.00 93.25 280 LYS A C 1
ATOM 1982 O O . LYS A 1 280 ? -24.093 -0.176 26.701 1.00 93.25 280 LYS A O 1
ATOM 1987 N N . GLY A 1 281 ? -23.236 1.883 26.857 1.00 94.00 281 GLY A N 1
ATOM 1988 C CA . GLY A 1 281 ? -23.564 2.075 28.272 1.00 94.00 281 GLY A CA 1
ATOM 1989 C C . GLY A 1 281 ? -22.607 1.394 29.256 1.00 94.00 281 GLY A C 1
ATOM 1990 O O . GLY A 1 281 ? -22.921 1.311 30.446 1.00 94.00 281 GLY A O 1
ATOM 1991 N N . ALA A 1 282 ? -21.446 0.911 28.805 1.00 95.94 282 ALA A N 1
ATOM 1992 C CA . ALA A 1 282 ? -20.439 0.343 29.698 1.00 95.94 282 ALA A CA 1
ATOM 1993 C C . ALA A 1 282 ? -19.756 1.424 30.555 1.00 95.94 282 ALA A C 1
ATOM 1995 O O . ALA A 1 282 ? -19.531 2.554 30.117 1.00 95.94 282 ALA A O 1
ATOM 1996 N N . ARG A 1 283 ? -19.342 1.053 31.771 1.00 96.25 283 ARG A N 1
ATOM 1997 C CA . ARG A 1 283 ? -18.500 1.879 32.651 1.00 96.25 283 ARG A CA 1
ATOM 1998 C C . ARG A 1 283 ? -17.031 1.597 32.355 1.00 96.25 283 ARG A C 1
ATOM 2000 O O . ARG A 1 283 ? -16.474 0.618 32.854 1.00 96.25 283 ARG A O 1
ATOM 2007 N N . VAL A 1 284 ? -16.425 2.431 31.518 1.00 96.50 284 VAL A N 1
ATOM 2008 C CA . VAL A 1 284 ? -15.065 2.214 31.014 1.00 96.50 284 VAL A CA 1
ATOM 2009 C C . VAL A 1 284 ? -14.009 2.794 31.959 1.00 96.50 284 VAL A C 1
ATOM 2011 O O . VAL A 1 284 ? -14.136 3.915 32.440 1.00 96.50 284 VAL A O 1
ATOM 2014 N N . VAL A 1 285 ? -12.949 2.024 32.201 1.00 95.88 285 VAL A N 1
ATOM 2015 C CA . VAL A 1 285 ? -11.720 2.428 32.894 1.00 95.88 285 VAL A CA 1
ATOM 2016 C C . VAL A 1 285 ? -10.549 2.211 31.945 1.00 95.88 285 VAL A C 1
ATOM 2018 O O . VAL A 1 285 ? -10.418 1.131 31.370 1.00 95.88 285 VAL A O 1
ATOM 2021 N N . ILE A 1 286 ? -9.684 3.210 31.790 1.00 95.88 286 ILE A N 1
ATOM 2022 C CA . ILE A 1 286 ? -8.539 3.147 30.878 1.00 95.88 286 ILE A CA 1
ATOM 2023 C C . ILE A 1 286 ? -7.269 2.937 31.691 1.00 95.88 286 ILE A C 1
ATOM 2025 O O . ILE A 1 286 ? -6.986 3.672 32.634 1.00 95.88 286 ILE A O 1
ATOM 2029 N N . VAL A 1 287 ? -6.481 1.939 31.306 1.00 95.06 287 VAL A N 1
ATOM 2030 C CA . VAL A 1 287 ? -5.173 1.655 31.897 1.00 95.06 287 VAL A CA 1
ATOM 2031 C C . VAL A 1 287 ? -4.129 1.793 30.805 1.00 95.06 287 VAL A C 1
ATOM 2033 O O . VAL A 1 287 ? -4.188 1.107 29.789 1.00 95.06 287 VAL A O 1
ATOM 2036 N N . ASN A 1 288 ? -3.146 2.668 30.990 1.00 95.00 288 ASN A N 1
ATOM 2037 C CA . ASN A 1 288 ? -2.100 2.885 29.999 1.00 95.00 288 ASN A CA 1
ATOM 2038 C C . ASN A 1 288 ? -0.737 3.064 30.667 1.00 95.00 288 ASN A C 1
ATOM 2040 O O . ASN A 1 288 ? -0.646 3.564 31.783 1.00 95.00 288 ASN A O 1
ATOM 2044 N N . ARG A 1 289 ? 0.338 2.696 29.958 1.00 92.00 289 ARG A N 1
ATOM 2045 C CA . ARG A 1 289 ? 1.718 2.860 30.453 1.00 92.00 289 ARG A CA 1
ATOM 2046 C C . ARG A 1 289 ? 2.084 4.327 30.712 1.00 92.00 289 ARG A C 1
ATOM 2048 O O . ARG A 1 289 ? 2.883 4.605 31.594 1.00 92.00 289 ARG A O 1
ATOM 2055 N N . THR A 1 290 ? 1.534 5.245 29.920 1.00 90.44 290 THR A N 1
ATOM 2056 C CA . THR A 1 290 ? 1.720 6.695 30.073 1.00 90.44 290 THR A CA 1
ATOM 2057 C C . THR A 1 290 ? 0.415 7.290 30.587 1.00 90.44 290 THR A C 1
ATOM 2059 O O . THR A 1 290 ? -0.586 7.212 29.870 1.00 90.44 290 THR A O 1
ATOM 2062 N N . GLN A 1 291 ? 0.436 7.853 31.797 1.00 90.06 291 GLN A N 1
ATOM 2063 C CA . GLN A 1 291 ? -0.749 8.373 32.486 1.00 90.06 291 GLN A CA 1
ATOM 2064 C C . GLN A 1 291 ? -1.433 9.489 31.693 1.00 90.06 291 GLN A C 1
ATOM 2066 O O . GLN A 1 291 ? -2.610 9.352 31.385 1.00 90.06 291 GLN A O 1
ATOM 2071 N N . ASP A 1 292 ? -0.684 10.491 31.231 1.00 90.81 292 ASP A N 1
ATOM 2072 C CA . ASP A 1 292 ? -1.225 11.627 30.467 1.00 90.81 292 ASP A CA 1
ATOM 2073 C C . ASP A 1 292 ? -2.051 11.174 29.253 1.00 90.81 292 ASP A C 1
ATOM 2075 O O . ASP A 1 292 ? -3.111 11.713 28.954 1.00 90.81 292 ASP A O 1
ATOM 2079 N N . LYS A 1 293 ? -1.610 10.111 28.565 1.00 86.25 293 LYS A N 1
ATOM 2080 C CA . LYS A 1 293 ? -2.348 9.556 27.420 1.00 86.25 293 LYS A CA 1
ATOM 2081 C C . LYS A 1 293 ? -3.670 8.898 27.818 1.00 86.25 293 LYS A C 1
ATOM 2083 O O . LYS A 1 293 ? -4.563 8.856 26.980 1.00 86.25 293 LYS A O 1
ATOM 2088 N N . ALA A 1 294 ? -3.765 8.334 29.024 1.00 86.81 294 ALA A N 1
ATOM 2089 C CA . ALA A 1 294 ? -5.022 7.812 29.556 1.00 86.81 294 ALA A CA 1
ATOM 2090 C C . ALA A 1 294 ? -5.944 8.940 30.025 1.00 86.81 294 ALA A C 1
ATOM 2092 O O . ALA A 1 294 ? -7.139 8.839 29.811 1.00 86.81 294 ALA A O 1
ATOM 2093 N N . GLU A 1 295 ? -5.401 10.006 30.617 1.00 88.00 295 GLU A N 1
ATOM 2094 C CA . GLU A 1 295 ? -6.186 11.167 31.063 1.00 88.00 295 GLU A CA 1
ATOM 2095 C C . GLU A 1 295 ? -6.758 11.983 29.894 1.00 88.00 295 GLU A C 1
ATOM 2097 O O . GLU A 1 295 ? -7.831 12.564 30.010 1.00 88.00 295 GLU A O 1
ATOM 2102 N N . MET A 1 296 ? -6.061 12.011 28.754 1.00 84.62 296 MET A N 1
ATOM 2103 C CA . MET A 1 296 ? -6.528 12.652 27.518 1.00 84.62 296 MET A CA 1
ATOM 2104 C C . MET A 1 296 ? -7.626 11.877 26.760 1.00 84.62 296 MET A C 1
ATOM 2106 O O . MET A 1 296 ? -8.062 12.354 25.708 1.00 84.62 296 MET A O 1
ATOM 2110 N N . LEU A 1 297 ? -7.987 10.661 27.183 1.00 82.56 297 LEU A N 1
ATOM 2111 C CA . LEU A 1 297 ? -8.966 9.794 26.511 1.00 82.56 297 LEU A CA 1
ATOM 2112 C C . LEU A 1 297 ? -10.260 9.748 27.321 1.00 82.56 297 LEU A C 1
ATOM 2114 O O . LEU A 1 297 ? -11.319 9.946 26.689 1.00 82.56 297 LEU A O 1
#

Solvent-accessible surface area (backbone atoms only — not comparable to full-atom values): 15486 Å² total; per-residue (Å²): 131,59,49,71,58,42,55,68,49,60,74,51,80,93,56,77,50,74,40,72,51,76,37,86,81,34,58,72,58,69,67,60,51,48,52,52,47,50,52,30,47,76,52,64,32,58,24,31,32,43,38,22,17,44,76,58,63,31,40,27,45,57,36,33,45,43,36,52,44,38,37,73,76,65,70,38,86,60,44,22,27,37,35,33,24,31,73,52,4,32,47,15,48,64,44,13,60,36,39,54,23,70,58,67,72,55,18,91,46,88,91,57,56,94,51,56,39,51,48,30,43,63,47,40,47,75,44,54,34,50,87,76,52,40,73,81,38,27,34,33,28,39,40,14,54,82,40,88,86,60,59,56,33,59,52,48,26,50,50,25,60,78,68,70,45,69,51,39,36,42,63,37,52,38,90,44,68,59,58,35,49,61,47,42,59,91,44,78,44,59,44,32,32,39,36,37,56,80,40,14,49,64,43,48,77,59,30,83,40,65,37,73,66,14,56,75,40,59,22,20,34,34,38,38,50,45,96,89,69,48,30,38,25,29,49,62,60,17,62,52,52,41,50,54,51,35,52,75,72,71,54,51,95,61,74,42,48,74,37,81,41,78,39,78,38,58,49,48,68,31,30,21,38,49,52,37,36,46,75,47,44,24,45,74,42,72,45,41,98,52,60,70,52,35,75,75,104

Sequence (297 aa):
RLAPLLEAAGGRGQTKVIVSNHDYGKTPADDVLMDKLQAMVAAGADIAKLACMSAADGDAARMLALPRRMQQEAGSDVPVIALCMGESGLSSRVLAAKCGGYLTFGALEAGKVSAPGQPSIASLIDTFRAKRMGADTRVYGLLGNPVAQSKGAQLHNAAYEATGVDAVYVPFLCDSPADFLESVEADASFAGFSVTIPHKQAAMECCAELDPLAERIGAVNTLVRRADGTFKGYNTDSSAAVGAIEVALGGAADVLEGRPMVVIGAGGAGRALAAGAMAKGARVVIVNRTQDKAEML